Protein AF-A0AAF0EYI7-F1 (afdb_monomer)

Solvent-accessible surface area (backbone atoms only — not comparable to full-atom values): 10913 Å² total; per-residue (Å²): 134,81,64,75,82,52,53,62,57,48,51,51,53,52,51,53,57,63,72,66,67,51,92,86,59,56,70,67,61,57,47,67,61,46,51,58,50,54,50,50,52,52,49,52,52,52,51,50,53,51,52,52,51,52,50,52,51,52,53,50,52,54,51,48,55,52,50,53,53,51,53,52,49,52,53,52,51,51,52,49,51,53,49,50,54,52,50,51,56,59,73,69,53,82,54,77,71,80,73,55,89,71,81,55,71,69,60,47,43,71,75,48,68,87,61,81,52,96,46,68,68,58,35,51,50,53,53,52,50,51,52,50,52,52,50,52,53,50,50,54,49,51,52,49,52,52,50,52,52,50,53,51,49,52,50,53,49,53,51,50,57,49,48,57,52,49,52,54,51,50,53,51,50,52,56,51,49,53,48,52,52,54,51,47,46,74,70,69,74,65,135

Mean predicted aligned error: 13.68 Å

Structure (mmCIF, N/CA/C/O backbone):
data_AF-A0AAF0EYI7-F1
#
_entry.id   AF-A0AAF0EYI7-F1
#
loop_
_atom_site.group_PDB
_atom_site.id
_atom_site.type_symbol
_atom_site.label_atom_id
_atom_site.label_alt_id
_atom_site.label_comp_id
_atom_site.label_asym_id
_atom_site.label_entity_id
_atom_site.label_seq_id
_atom_site.pdbx_PDB_ins_code
_atom_site.Cartn_x
_atom_site.Cartn_y
_atom_site.Cartn_z
_atom_site.occupancy
_atom_site.B_iso_o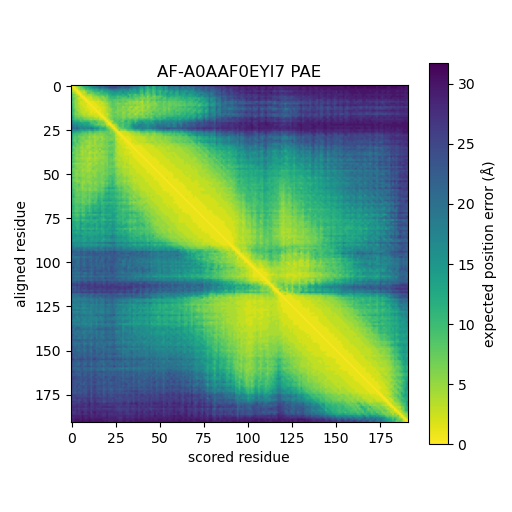r_equiv
_atom_site.auth_seq_id
_atom_site.auth_comp_id
_atom_site.auth_asym_id
_atom_site.auth_atom_id
_atom_site.pdbx_PDB_model_num
ATOM 1 N N . MET A 1 1 ? -26.937 -11.401 54.844 1.00 47.09 1 MET A N 1
ATOM 2 C CA . MET A 1 1 ? -27.890 -10.735 53.940 1.00 47.09 1 MET A CA 1
ATOM 3 C C . MET A 1 1 ? -29.202 -10.606 54.676 1.00 47.09 1 MET A C 1
ATOM 5 O O . MET A 1 1 ? -29.897 -11.591 54.867 1.00 47.09 1 MET A O 1
ATOM 9 N N . THR A 1 2 ? -29.456 -9.423 55.207 1.00 52.66 2 THR A N 1
ATOM 10 C CA . THR A 1 2 ? -30.765 -8.991 55.693 1.00 52.66 2 THR A CA 1
ATOM 11 C C . THR A 1 2 ? -31.659 -8.835 54.480 1.00 52.66 2 THR A C 1
ATOM 13 O O . THR A 1 2 ? -31.315 -8.102 53.556 1.00 52.66 2 THR A O 1
ATOM 16 N N . ASP A 1 3 ? -32.753 -9.582 54.450 1.00 59.66 3 ASP A N 1
ATOM 17 C CA . ASP A 1 3 ? -33.706 -9.507 53.357 1.00 59.66 3 ASP A CA 1
ATOM 18 C C . ASP A 1 3 ? -34.381 -8.127 53.412 1.00 59.66 3 ASP A C 1
ATOM 20 O O . ASP A 1 3 ? -35.003 -7.760 54.411 1.00 59.66 3 ASP A O 1
ATOM 24 N N . VAL A 1 4 ? -34.189 -7.312 52.371 1.00 61.41 4 VAL A N 1
ATOM 25 C CA . VAL A 1 4 ? -34.740 -5.942 52.280 1.00 61.41 4 VAL A CA 1
ATOM 26 C C . VAL A 1 4 ? -36.279 -5.971 52.318 1.00 61.41 4 VAL A C 1
ATOM 28 O O . VAL A 1 4 ? -36.916 -4.959 52.600 1.00 61.41 4 VAL A O 1
ATOM 31 N N . SER A 1 5 ? -36.875 -7.150 52.120 1.00 65.25 5 SER A N 1
ATOM 32 C CA . SER A 1 5 ? -38.297 -7.453 52.298 1.00 65.25 5 SER A CA 1
ATOM 33 C C . SER A 1 5 ? -38.840 -7.189 53.708 1.00 65.25 5 SER A C 1
ATOM 35 O O . SER A 1 5 ? -40.039 -6.980 53.837 1.00 65.25 5 SER A O 1
ATOM 37 N N . VAL A 1 6 ? -37.987 -7.150 54.741 1.00 67.44 6 VAL A N 1
ATOM 38 C CA . VAL A 1 6 ? -38.383 -6.950 56.154 1.00 67.44 6 VAL A CA 1
ATOM 39 C C . VAL A 1 6 ? -38.434 -5.460 56.538 1.00 67.44 6 VAL A C 1
ATOM 41 O O . VAL A 1 6 ? -39.000 -5.075 57.557 1.00 67.44 6 VAL A O 1
ATOM 44 N N . LEU A 1 7 ? -37.863 -4.583 55.705 1.00 69.88 7 LEU A N 1
ATOM 45 C CA . LEU A 1 7 ? -37.831 -3.134 55.933 1.00 69.88 7 LEU A CA 1
ATOM 46 C C . LEU A 1 7 ? -39.223 -2.477 56.053 1.00 69.88 7 LEU A C 1
ATOM 48 O O . LEU A 1 7 ? -39.384 -1.630 56.934 1.00 69.88 7 LEU A O 1
ATOM 52 N N . PRO A 1 8 ? -40.217 -2.824 55.207 1.00 77.81 8 PRO A N 1
ATOM 53 C CA . PRO A 1 8 ? -41.576 -2.302 55.318 1.00 77.81 8 PRO A CA 1
ATOM 54 C C . PRO A 1 8 ? -42.191 -2.652 56.673 1.00 77.81 8 PRO A C 1
ATOM 56 O O . PRO A 1 8 ? -42.715 -1.760 57.332 1.00 77.81 8 PRO A O 1
ATOM 59 N N . ASP A 1 9 ? -42.017 -3.901 57.113 1.00 77.69 9 ASP A N 1
ATOM 60 C CA . ASP A 1 9 ? -42.589 -4.435 58.351 1.00 77.69 9 ASP A CA 1
ATOM 61 C C . ASP A 1 9 ? -42.006 -3.750 59.600 1.00 77.69 9 ASP A C 1
ATOM 63 O O . ASP A 1 9 ? -42.739 -3.392 60.525 1.00 77.69 9 ASP A O 1
ATOM 67 N N . VAL A 1 10 ? -40.692 -3.488 59.607 1.00 79.50 10 VAL A N 1
ATOM 68 C CA . VAL A 1 10 ? -40.000 -2.755 60.688 1.00 79.50 10 VAL A CA 1
ATOM 69 C C . VAL A 1 10 ? -40.447 -1.291 60.749 1.00 79.50 10 VAL A C 1
ATOM 71 O O . VAL A 1 10 ? -40.586 -0.730 61.837 1.00 79.50 10 VAL A O 1
ATOM 74 N N . ILE A 1 11 ? -40.690 -0.663 59.594 1.00 81.31 11 ILE A N 1
ATOM 75 C CA . ILE A 1 11 ? -41.168 0.723 59.509 1.00 81.31 11 ILE A CA 1
ATOM 76 C C . ILE A 1 11 ? -42.618 0.826 60.002 1.00 81.31 11 ILE A C 1
ATOM 78 O O . ILE A 1 11 ? -42.919 1.736 60.776 1.00 81.31 11 ILE A O 1
ATOM 82 N N . THR A 1 12 ? -43.497 -0.107 59.622 1.00 82.00 12 THR A N 1
ATOM 83 C CA . THR A 1 12 ? -44.877 -0.162 60.134 1.00 82.00 12 THR A CA 1
ATOM 84 C C . THR A 1 12 ? -44.922 -0.435 61.635 1.00 82.00 12 THR A C 1
ATOM 86 O O . THR A 1 12 ? -45.627 0.273 62.346 1.00 82.00 12 THR A O 1
ATOM 89 N N . ALA A 1 13 ? -44.098 -1.351 62.156 1.00 78.88 13 ALA A N 1
ATOM 90 C CA . ALA A 1 13 ? -44.038 -1.636 63.593 1.00 78.88 13 ALA A CA 1
ATOM 91 C C . ALA A 1 13 ? -43.536 -0.436 64.425 1.00 78.88 13 ALA A C 1
ATOM 93 O O . ALA A 1 13 ? -44.028 -0.185 65.528 1.00 78.88 13 ALA A O 1
ATOM 94 N N . LEU A 1 14 ? -42.578 0.339 63.895 1.00 80.12 14 LEU A N 1
ATOM 95 C CA . LEU A 1 14 ? -42.122 1.598 64.501 1.00 80.12 14 LEU A CA 1
ATOM 96 C C . LEU A 1 14 ? -43.215 2.673 64.500 1.00 80.12 14 LEU A C 1
ATOM 98 O O . LEU A 1 14 ? -43.343 3.397 65.488 1.00 80.12 14 LEU A O 1
ATOM 102 N N . ALA A 1 15 ? -43.982 2.782 63.412 1.00 80.94 15 ALA A N 1
ATOM 103 C CA . ALA A 1 15 ? -45.085 3.732 63.298 1.00 80.94 15 ALA A CA 1
ATOM 104 C C . ALA A 1 15 ? -46.220 3.400 64.282 1.00 80.94 15 ALA A C 1
ATOM 106 O O . ALA A 1 15 ? -46.651 4.271 65.032 1.00 80.94 15 ALA A O 1
ATOM 107 N N . GLU A 1 16 ? -46.617 2.128 64.372 1.00 80.31 16 GLU A N 1
ATOM 108 C CA . GLU A 1 16 ? -47.650 1.655 65.303 1.00 80.31 16 GLU A CA 1
ATOM 109 C C . GLU A 1 16 ? -47.266 1.885 66.773 1.00 80.31 16 GLU A C 1
ATOM 111 O O . GLU A 1 16 ? -48.083 2.341 67.573 1.00 80.31 16 GLU A O 1
ATOM 116 N N . HIS A 1 17 ? -46.005 1.629 67.144 1.00 73.56 17 HIS A N 1
ATOM 117 C CA . HIS A 1 17 ? -45.522 1.887 68.506 1.00 73.56 17 HIS A CA 1
ATOM 118 C C . HIS A 1 17 ? -45.417 3.381 68.834 1.00 73.56 17 HIS A C 1
ATOM 120 O O . HIS A 1 17 ? -45.599 3.766 69.991 1.00 73.56 17 HIS A O 1
ATOM 126 N N . ALA A 1 18 ? -45.126 4.227 67.842 1.00 74.62 18 ALA A N 1
ATOM 127 C CA . ALA A 1 18 ? -45.125 5.677 68.012 1.00 74.62 18 ALA A CA 1
ATOM 128 C C . ALA A 1 18 ? -46.547 6.234 68.212 1.00 74.62 18 ALA A C 1
ATOM 130 O O . ALA A 1 18 ? -46.730 7.158 69.003 1.00 74.62 18 ALA A O 1
ATOM 131 N N . GLU A 1 19 ? -47.549 5.648 67.552 1.00 76.50 19 GLU A N 1
ATOM 132 C CA . GLU A 1 19 ? -48.966 6.008 67.701 1.00 76.50 19 GLU A CA 1
ATOM 133 C C . GLU A 1 19 ? -49.577 5.509 69.023 1.00 76.50 19 GLU A C 1
ATOM 135 O O . GLU A 1 19 ? -50.449 6.170 69.586 1.00 76.50 19 GLU A O 1
ATOM 140 N N . SER A 1 20 ? -49.091 4.389 69.576 1.00 69.25 20 SER A N 1
ATOM 141 C CA . SER A 1 20 ? -49.570 3.822 70.849 1.00 69.25 20 SER A CA 1
ATOM 142 C C . SER A 1 20 ? -48.929 4.432 72.106 1.00 69.25 20 SER A C 1
ATOM 144 O O . SER A 1 20 ? -49.112 3.909 73.211 1.00 69.25 20 SER A O 1
ATOM 146 N N . PHE A 1 21 ? -48.127 5.492 71.972 1.00 65.06 21 PHE A N 1
ATOM 147 C CA . PHE A 1 21 ? -47.423 6.110 73.095 1.00 65.06 21 PHE A CA 1
ATOM 148 C C . PHE A 1 21 ? -48.395 6.865 74.019 1.00 65.06 21 PHE A C 1
ATOM 150 O O . PHE A 1 21 ? -48.784 8.002 73.756 1.00 65.06 21 PHE A O 1
ATOM 157 N N . ALA A 1 22 ? -48.775 6.234 75.132 1.00 62.31 22 ALA A N 1
ATOM 158 C CA . ALA A 1 22 ? -49.509 6.866 76.226 1.00 62.31 22 ALA A CA 1
ATOM 159 C C . ALA A 1 22 ? -48.532 7.295 77.342 1.00 62.31 22 ALA A C 1
ATOM 161 O O . ALA A 1 22 ? -47.713 6.474 77.761 1.00 62.31 22 ALA A O 1
ATOM 162 N N . PRO A 1 23 ? -48.621 8.531 77.874 1.00 61.62 23 PRO A N 1
ATOM 163 C CA . PRO A 1 23 ? -47.672 9.058 78.864 1.00 61.62 23 PRO A CA 1
ATOM 164 C C . PRO A 1 23 ? -47.668 8.309 80.212 1.00 61.62 23 PRO A C 1
ATOM 166 O O . PRO A 1 23 ? -46.706 8.443 80.968 1.00 61.62 23 PRO A O 1
ATOM 169 N N . ASP A 1 24 ? -48.695 7.501 80.497 1.00 57.34 24 ASP A N 1
ATOM 170 C CA . ASP A 1 24 ? -48.831 6.733 81.745 1.00 57.34 24 ASP A CA 1
ATOM 171 C C . ASP A 1 24 ? -48.087 5.383 81.727 1.00 57.34 24 ASP A C 1
ATOM 173 O O . ASP A 1 24 ? -47.793 4.816 82.782 1.00 57.34 24 ASP A O 1
ATOM 177 N N . ASN A 1 25 ? -47.728 4.873 80.543 1.00 58.69 25 ASN A N 1
ATOM 178 C CA . ASN A 1 25 ? -46.921 3.663 80.404 1.00 58.69 25 ASN A CA 1
ATOM 179 C C . ASN A 1 25 ? -45.438 4.053 80.409 1.00 58.69 25 ASN A C 1
ATOM 181 O O . ASN A 1 25 ? -44.944 4.699 79.488 1.00 58.69 25 ASN A O 1
ATOM 185 N N . GLY A 1 26 ? -44.729 3.683 81.478 1.00 63.72 26 GLY A N 1
ATOM 186 C CA . GLY A 1 26 ? -43.375 4.154 81.772 1.00 63.72 26 GLY A CA 1
ATOM 187 C C . GLY A 1 26 ? -42.417 4.132 80.574 1.00 63.72 26 GLY A C 1
ATOM 188 O O . GLY A 1 26 ? -42.313 3.129 79.864 1.00 63.72 26 GLY A O 1
ATOM 189 N N . ALA A 1 27 ? -41.673 5.231 80.402 1.00 69.62 27 ALA A N 1
ATOM 190 C CA . ALA A 1 27 ? -40.721 5.484 79.312 1.00 69.62 27 ALA A CA 1
ATOM 191 C C . ALA A 1 27 ? -39.726 4.336 79.038 1.00 69.62 27 ALA A C 1
ATOM 193 O O . ALA A 1 27 ? -39.217 4.195 77.928 1.00 69.62 27 ALA A O 1
ATOM 194 N N . THR A 1 28 ? -39.463 3.487 80.030 1.00 75.94 28 THR A N 1
ATOM 195 C CA . THR A 1 28 ? -38.622 2.291 79.910 1.00 75.94 28 THR A CA 1
ATOM 196 C C . THR A 1 28 ? -39.213 1.228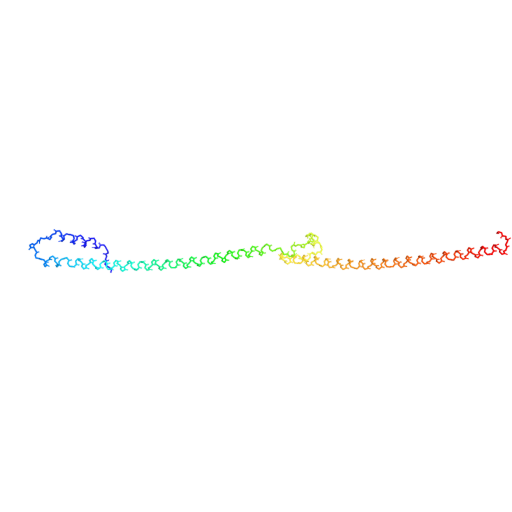 78.978 1.00 75.94 28 THR A C 1
ATOM 198 O O . THR A 1 28 ? -38.465 0.651 78.196 1.00 75.94 28 THR A O 1
ATOM 201 N N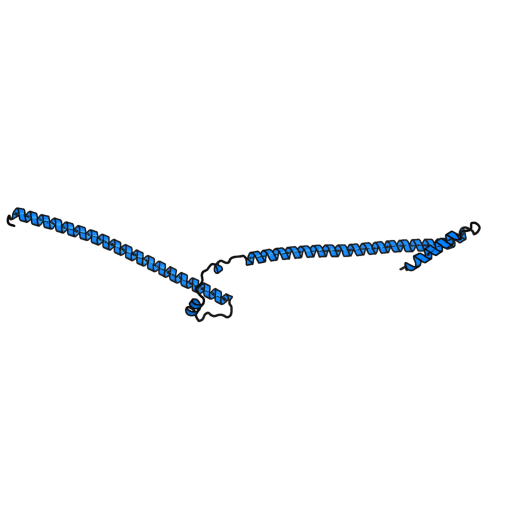 . SER A 1 29 ? -40.531 1.005 79.002 1.00 75.81 29 SER A N 1
ATOM 202 C CA . SER A 1 29 ? -41.221 0.005 78.165 1.00 75.81 29 SER A CA 1
ATOM 203 C C . SER A 1 29 ? -41.210 0.375 76.674 1.00 75.81 29 SER A C 1
ATOM 205 O O . SER A 1 29 ? -40.898 -0.446 75.808 1.00 75.81 29 SER A O 1
ATOM 207 N N . PHE A 1 30 ? -41.436 1.655 76.378 1.00 78.75 30 PHE A N 1
ATOM 208 C CA . PHE A 1 30 ? -41.350 2.203 75.029 1.00 78.75 30 PHE A CA 1
ATOM 209 C C . PHE A 1 30 ? -39.931 2.083 74.461 1.00 78.75 30 PHE A C 1
ATOM 211 O O . PHE A 1 30 ? -39.743 1.623 73.334 1.00 78.75 30 PHE A O 1
ATOM 218 N N . LEU A 1 31 ? -38.911 2.424 75.257 1.00 81.12 31 LEU A N 1
ATOM 219 C CA . LEU A 1 31 ? -37.512 2.279 74.850 1.00 81.12 31 LEU A CA 1
ATOM 220 C C . LEU A 1 31 ? -37.128 0.813 74.614 1.00 81.12 31 LEU A C 1
ATOM 222 O O . LEU A 1 31 ? -36.405 0.533 73.662 1.00 81.12 31 LEU A O 1
ATOM 226 N N . THR A 1 32 ? -37.633 -0.134 75.413 1.00 84.19 32 THR A N 1
ATOM 227 C CA . THR A 1 32 ? -37.334 -1.563 75.212 1.00 84.19 32 THR A CA 1
ATOM 228 C C . THR A 1 32 ? -37.881 -2.135 73.905 1.00 84.19 32 THR A C 1
ATOM 230 O O . THR A 1 32 ? -37.273 -3.055 73.366 1.00 84.19 32 THR A O 1
ATOM 233 N N . HIS A 1 33 ? -38.990 -1.610 73.375 1.00 81.00 33 HIS A N 1
ATOM 234 C CA . HIS A 1 33 ? -39.570 -2.086 72.111 1.00 81.00 33 HIS A CA 1
ATOM 235 C C . HIS A 1 33 ? -39.090 -1.298 70.886 1.00 81.00 33 HIS A C 1
ATOM 237 O O . HIS A 1 33 ? -38.892 -1.873 69.821 1.00 81.00 33 HIS A O 1
ATOM 243 N N . THR A 1 34 ? -38.812 -0.001 71.029 1.00 83.12 34 THR A N 1
ATOM 244 C CA . THR A 1 34 ? -38.350 0.844 69.911 1.00 83.12 34 THR A CA 1
ATOM 245 C C . THR A 1 34 ? -36.846 0.748 69.647 1.00 83.12 34 THR A C 1
ATOM 247 O O . THR A 1 34 ? -36.419 0.828 68.494 1.00 83.12 34 THR A O 1
ATOM 250 N N . ALA A 1 35 ? -36.022 0.536 70.680 1.00 86.69 35 ALA A N 1
ATOM 251 C CA . ALA A 1 35 ? -34.575 0.380 70.530 1.00 86.69 35 ALA A CA 1
ATOM 252 C C . ALA A 1 35 ? -34.146 -0.758 69.576 1.00 86.69 35 ALA A C 1
ATOM 254 O O . ALA A 1 35 ? -33.271 -0.497 68.744 1.00 86.69 35 ALA A O 1
ATOM 255 N N . PRO A 1 36 ? -34.714 -1.985 69.631 1.00 88.19 36 PRO A N 1
ATOM 256 C CA . PRO A 1 36 ? -34.353 -3.042 68.686 1.00 88.19 36 PRO A CA 1
ATOM 257 C C . PRO A 1 36 ? -34.760 -2.703 67.245 1.00 88.19 36 PRO A C 1
ATOM 259 O O . PRO A 1 36 ? -33.946 -2.874 66.342 1.00 88.19 36 PRO A O 1
ATOM 262 N N . LEU A 1 37 ? -35.946 -2.120 67.030 1.00 86.50 37 LEU A N 1
ATOM 263 C CA . LEU A 1 37 ? -36.408 -1.716 65.695 1.00 86.50 37 LEU A CA 1
ATOM 264 C C . LEU A 1 37 ? -35.521 -0.612 65.087 1.00 86.50 37 LEU A C 1
ATOM 266 O O . LEU A 1 37 ? -35.144 -0.668 63.916 1.00 86.50 37 LEU A O 1
ATOM 270 N N . LEU A 1 38 ? -35.100 0.372 65.892 1.00 86.56 38 LEU A N 1
ATOM 271 C CA . LEU A 1 38 ? -34.137 1.397 65.466 1.00 86.56 38 LEU A CA 1
ATOM 272 C C . LEU A 1 38 ? -32.752 0.811 65.159 1.00 86.56 38 LEU A C 1
ATOM 274 O O . LEU A 1 38 ? -32.060 1.300 64.260 1.00 86.56 38 LEU A O 1
ATOM 278 N N . ALA A 1 39 ? -32.323 -0.215 65.898 1.00 89.31 39 ALA A N 1
ATOM 279 C CA . ALA A 1 39 ? -31.073 -0.916 65.626 1.00 89.31 39 ALA A CA 1
ATOM 280 C C . ALA A 1 39 ? -31.141 -1.696 64.301 1.00 89.31 39 ALA A C 1
ATOM 282 O O . ALA A 1 39 ? -30.183 -1.654 63.525 1.00 89.31 39 ALA A O 1
ATOM 283 N N . GLU A 1 40 ? -32.274 -2.334 64.000 1.00 87.81 40 GLU A N 1
ATOM 284 C CA . GLU A 1 40 ? -32.515 -3.015 62.722 1.00 87.81 40 GLU A CA 1
ATOM 285 C C . GLU A 1 40 ? -32.551 -2.043 61.542 1.00 87.81 40 GLU A C 1
ATOM 287 O O . GLU A 1 40 ? -31.897 -2.294 60.527 1.00 87.81 40 GLU A O 1
ATOM 292 N N . LEU A 1 41 ? -33.214 -0.894 61.691 1.00 86.75 41 LEU A N 1
ATOM 293 C CA . LEU A 1 41 ? -33.249 0.141 60.657 1.00 86.75 41 LEU A CA 1
ATOM 294 C C . LEU A 1 41 ? -31.844 0.694 60.376 1.00 86.75 41 LEU A C 1
ATOM 296 O O . LEU A 1 41 ? -31.445 0.819 59.217 1.00 86.75 41 LEU A O 1
ATOM 300 N N . LYS A 1 42 ? -31.048 0.957 61.422 1.00 90.75 42 LYS A N 1
ATOM 301 C CA . LYS A 1 42 ? -29.638 1.362 61.273 1.00 90.75 42 LYS A CA 1
ATOM 302 C C . LYS A 1 42 ? -28.794 0.286 60.590 1.00 90.75 42 LYS A C 1
ATOM 304 O O . LYS A 1 42 ? -27.938 0.631 59.775 1.00 90.75 42 LYS A O 1
ATOM 309 N N . ARG A 1 43 ? -29.024 -0.996 60.900 1.00 88.94 43 ARG A N 1
ATOM 310 C CA . ARG A 1 43 ? -28.334 -2.117 60.247 1.00 88.94 43 ARG A CA 1
ATOM 311 C C . ARG A 1 43 ? -28.660 -2.159 58.757 1.00 88.94 43 ARG A C 1
ATOM 313 O O . ARG A 1 43 ? -27.745 -2.088 57.948 1.00 88.94 43 ARG A O 1
ATOM 320 N N . CYS A 1 44 ? -29.942 -2.155 58.401 1.00 88.69 44 CYS A N 1
ATOM 321 C CA . CYS A 1 44 ? -30.370 -2.206 57.004 1.00 88.69 44 CYS A CA 1
ATOM 322 C C . CYS A 1 44 ? -29.911 -0.980 56.205 1.00 88.69 44 CYS A C 1
ATOM 324 O O . CYS A 1 44 ? -29.521 -1.104 55.050 1.00 88.69 44 CYS A O 1
ATOM 326 N N . ASN A 1 45 ? -29.901 0.204 56.823 1.00 89.75 45 ASN A N 1
ATOM 327 C CA . ASN A 1 45 ? -29.372 1.418 56.208 1.00 89.75 45 ASN A CA 1
ATOM 328 C C . ASN A 1 45 ? -27.867 1.285 55.895 1.00 89.75 45 ASN A C 1
ATOM 330 O O . ASN A 1 45 ? -27.433 1.599 54.786 1.00 89.75 45 ASN A O 1
ATOM 334 N N . ARG A 1 46 ? -27.078 0.747 56.834 1.00 92.19 46 ARG A N 1
ATOM 335 C CA . ARG A 1 46 ? -25.653 0.466 56.612 1.00 92.19 46 ARG A CA 1
ATOM 336 C C . ARG A 1 46 ? -25.444 -0.556 55.494 1.00 92.19 46 ARG A C 1
ATOM 338 O O . ARG A 1 46 ? -24.592 -0.330 54.639 1.00 92.19 46 ARG A O 1
ATOM 345 N N . ASP A 1 47 ? -26.225 -1.632 55.484 1.00 90.56 47 ASP A N 1
ATOM 346 C CA . ASP A 1 47 ? -26.153 -2.669 54.450 1.00 90.56 47 ASP A CA 1
ATOM 347 C C . ASP A 1 47 ? -26.506 -2.099 53.066 1.00 90.56 47 ASP A C 1
ATOM 349 O O . ASP A 1 47 ? -25.805 -2.359 52.090 1.00 90.56 47 ASP A O 1
ATOM 353 N N . ALA A 1 48 ? -27.524 -1.236 52.980 1.00 90.12 48 ALA A N 1
ATOM 354 C CA . ALA A 1 48 ? -27.895 -0.550 51.744 1.00 90.12 48 ALA A CA 1
ATOM 355 C C . ALA A 1 48 ? -26.773 0.361 51.218 1.00 90.12 48 ALA A C 1
ATOM 357 O O . ALA A 1 48 ? -26.502 0.369 50.018 1.00 90.12 48 ALA A O 1
ATOM 358 N N . TYR A 1 49 ? -26.081 1.099 52.094 1.00 93.88 49 TYR A N 1
ATOM 359 C CA . TYR A 1 49 ? -24.928 1.910 51.688 1.00 93.88 49 TYR A CA 1
ATOM 360 C C . TYR A 1 49 ? -23.742 1.064 51.217 1.00 93.88 49 TYR A C 1
ATOM 362 O O . TYR A 1 49 ? -23.067 1.459 50.265 1.00 93.88 49 TYR A O 1
ATOM 370 N N . ILE A 1 50 ? -23.499 -0.089 51.849 1.00 94.06 50 ILE A N 1
ATOM 371 C CA . ILE A 1 50 ? -22.460 -1.034 51.419 1.00 94.06 50 ILE A CA 1
ATOM 372 C C . ILE A 1 50 ? -22.798 -1.567 50.024 1.00 94.06 50 ILE A C 1
ATOM 374 O O . ILE A 1 50 ? -21.985 -1.420 49.114 1.00 94.06 50 ILE A O 1
ATOM 378 N N . HIS A 1 51 ? -24.019 -2.065 49.818 1.00 92.88 51 HIS A N 1
ATOM 379 C CA . HIS A 1 51 ? -24.463 -2.567 48.517 1.00 92.88 51 HIS A CA 1
ATOM 380 C C . HIS A 1 51 ? -24.460 -1.493 47.428 1.00 92.88 51 HIS A C 1
ATOM 382 O O . HIS A 1 51 ? -24.053 -1.756 46.299 1.00 92.88 51 HIS A O 1
ATOM 388 N N . LEU A 1 52 ? -24.851 -0.259 47.751 1.00 95.44 52 LEU A N 1
ATOM 389 C CA . LEU A 1 52 ? -24.754 0.859 46.815 1.00 95.44 52 LEU A CA 1
ATOM 390 C C . LEU A 1 52 ? -23.294 1.151 46.437 1.00 95.44 52 LEU A C 1
ATOM 392 O O . LEU A 1 52 ? -23.007 1.461 45.281 1.00 95.44 52 LEU A O 1
ATOM 396 N N . GLY A 1 53 ? -22.371 1.062 47.397 1.00 96.88 53 GLY A N 1
ATOM 397 C CA . GLY A 1 53 ? -20.935 1.189 47.154 1.00 96.88 53 GLY A CA 1
ATOM 398 C C . GLY A 1 53 ? -20.406 0.092 46.231 1.00 96.88 53 GLY A C 1
ATOM 399 O O . GLY A 1 53 ? -19.733 0.399 45.248 1.00 96.88 53 GLY A O 1
ATOM 400 N N . GLU A 1 54 ? -20.772 -1.162 46.498 1.00 96.38 54 GLU A N 1
ATOM 401 C CA . GLU A 1 54 ? -20.419 -2.328 45.677 1.00 96.38 54 GLU A CA 1
ATOM 402 C C . GLU A 1 54 ? -20.950 -2.192 44.245 1.00 96.38 54 GLU A C 1
ATOM 404 O O . GLU A 1 54 ? -20.196 -2.348 43.286 1.00 96.38 54 GLU A O 1
ATOM 409 N N . GLN A 1 55 ? -22.221 -1.817 44.081 1.00 96.44 55 GLN A N 1
ATOM 410 C CA . GLN A 1 55 ? -22.826 -1.610 42.764 1.00 96.44 55 GLN A CA 1
ATOM 411 C C . GLN A 1 55 ? -22.164 -0.463 42.000 1.00 96.44 55 GLN A C 1
ATOM 413 O O . GLN A 1 55 ? -21.913 -0.583 40.803 1.00 96.44 55 GLN A O 1
ATOM 418 N N . ARG A 1 56 ? -21.843 0.647 42.673 1.00 97.62 56 ARG A N 1
ATOM 419 C CA . ARG A 1 56 ? -21.119 1.763 42.047 1.00 97.62 56 ARG A CA 1
ATOM 420 C C . ARG A 1 56 ? -19.729 1.340 41.585 1.00 97.62 56 ARG A C 1
ATOM 422 O O . ARG A 1 56 ? -19.335 1.717 40.485 1.00 97.62 56 ARG A O 1
ATOM 429 N N . ALA A 1 57 ? -19.013 0.563 42.395 1.00 97.19 57 ALA A N 1
ATOM 430 C CA . ALA A 1 57 ? -17.705 0.033 42.031 1.00 97.19 57 ALA A CA 1
ATOM 431 C C . ALA A 1 57 ? -17.799 -0.930 40.836 1.00 97.19 57 ALA A C 1
ATOM 433 O O . ALA A 1 57 ? -17.023 -0.795 39.894 1.00 97.19 57 ALA A O 1
ATOM 434 N N . ALA A 1 58 ? -18.788 -1.829 40.828 1.00 97.31 58 ALA A N 1
ATOM 435 C CA . ALA A 1 58 ? -19.030 -2.746 39.715 1.00 97.31 58 ALA A CA 1
ATOM 436 C C . ALA A 1 58 ? -19.345 -1.992 38.412 1.00 97.31 58 ALA A C 1
ATOM 438 O O . ALA A 1 58 ? -18.714 -2.227 37.388 1.00 97.31 58 ALA A O 1
ATOM 439 N N . VAL A 1 59 ? -20.251 -1.009 38.458 1.00 97.62 59 VAL A N 1
ATOM 440 C CA . VAL A 1 59 ? -20.580 -0.178 37.287 1.00 97.62 59 VAL A CA 1
ATOM 441 C C . VAL A 1 59 ? -19.370 0.629 36.810 1.00 97.62 59 VAL A C 1
ATOM 443 O O . VAL A 1 59 ? -19.189 0.804 35.607 1.00 97.62 59 VAL A O 1
ATOM 446 N N . ALA A 1 60 ? -18.538 1.134 37.723 1.00 97.94 60 ALA A N 1
ATOM 447 C CA . ALA A 1 60 ? -17.318 1.847 37.356 1.00 97.94 60 ALA A CA 1
ATOM 448 C C . ALA A 1 60 ? -16.298 0.929 36.662 1.00 97.94 60 ALA A C 1
ATOM 450 O O . ALA A 1 60 ? -15.693 1.352 35.679 1.00 97.94 60 ALA A O 1
ATOM 451 N N . ALA A 1 61 ? -16.148 -0.315 37.127 1.00 97.56 61 ALA A N 1
ATOM 452 C CA . ALA A 1 61 ? -15.272 -1.306 36.506 1.00 97.56 61 ALA A CA 1
ATOM 453 C C . ALA A 1 61 ? -15.730 -1.659 35.081 1.00 97.56 61 ALA A C 1
ATOM 455 O O . ALA A 1 61 ? -14.932 -1.582 34.151 1.00 97.56 61 ALA A O 1
ATOM 456 N N . GLU A 1 62 ? -17.023 -1.937 34.892 1.00 97.94 62 GLU A N 1
ATOM 457 C CA . GLU A 1 62 ? -17.596 -2.225 33.567 1.00 97.94 62 GLU A CA 1
ATOM 458 C C . GLU A 1 62 ? -17.471 -1.032 32.608 1.00 97.94 62 GLU A C 1
ATOM 460 O O . GLU A 1 62 ? -17.158 -1.191 31.430 1.00 97.94 62 GLU A O 1
ATOM 465 N N . ARG A 1 63 ? -17.655 0.197 33.109 1.00 97.81 63 ARG A N 1
ATOM 466 C CA . ARG A 1 63 ? -17.425 1.414 32.313 1.00 97.81 63 ARG A CA 1
ATOM 467 C C . ARG A 1 63 ? -15.965 1.579 31.903 1.00 97.81 63 ARG A C 1
ATOM 469 O O . ARG A 1 63 ? -15.721 2.055 30.799 1.00 97.81 63 ARG A O 1
ATOM 476 N N . GLY A 1 64 ? -15.026 1.211 32.774 1.00 98.06 64 GLY A N 1
ATOM 477 C CA . GLY A 1 64 ? -13.598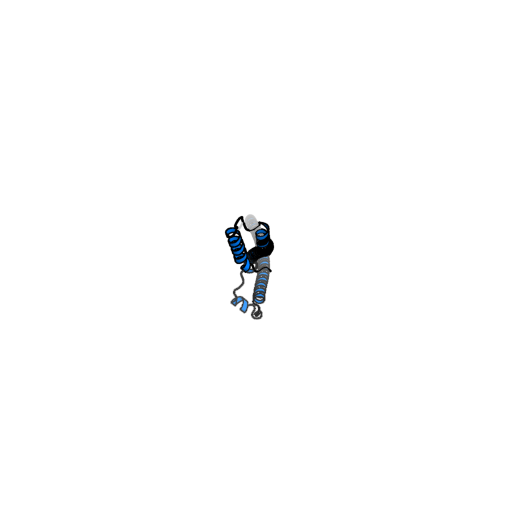 1.196 32.457 1.00 98.06 64 GLY A CA 1
ATOM 478 C C . GLY A 1 64 ? -13.294 0.212 31.331 1.00 98.06 64 GLY A C 1
ATOM 479 O O . GLY A 1 64 ? -12.768 0.616 30.301 1.00 98.06 64 GLY A O 1
ATOM 480 N N . ALA A 1 65 ? -13.749 -1.036 31.472 1.00 97.75 65 ALA A N 1
ATOM 481 C CA . ALA A 1 65 ? -13.569 -2.065 30.449 1.00 97.75 65 ALA A CA 1
ATOM 482 C C . ALA A 1 65 ? -14.184 -1.667 29.094 1.00 97.75 65 ALA A C 1
ATOM 484 O O . ALA A 1 65 ? -13.574 -1.878 28.047 1.00 97.75 65 ALA A O 1
ATOM 485 N N . LEU A 1 66 ? -15.367 -1.041 29.101 1.00 98.31 66 LEU A N 1
ATOM 486 C CA . LEU A 1 66 ? -15.997 -0.526 27.884 1.00 98.31 66 LEU A CA 1
ATOM 487 C C . LEU A 1 66 ? -15.178 0.599 27.236 1.00 98.31 66 LEU A C 1
ATOM 489 O O . LEU A 1 66 ? -15.075 0.650 26.012 1.00 98.31 66 LEU A O 1
ATOM 493 N N . ALA A 1 67 ? -14.621 1.510 28.036 1.00 98.19 67 ALA A N 1
ATOM 494 C CA . ALA A 1 67 ? -13.793 2.600 27.531 1.00 98.19 67 ALA A CA 1
ATOM 495 C C . ALA A 1 67 ? -12.491 2.076 26.908 1.00 98.19 67 ALA A C 1
ATOM 497 O O . ALA A 1 67 ? -12.114 2.532 25.828 1.00 98.19 67 ALA A O 1
ATOM 498 N N . ASP A 1 68 ? -11.859 1.089 27.542 1.00 98.00 68 ASP A N 1
ATOM 499 C CA . ASP A 1 68 ? -10.654 0.437 27.025 1.00 98.00 68 ASP A CA 1
ATOM 500 C C . ASP A 1 68 ? -10.946 -0.283 25.698 1.00 98.00 68 ASP A C 1
ATOM 502 O O . ASP A 1 68 ? -10.241 -0.076 24.710 1.00 98.00 68 ASP A O 1
ATOM 506 N N . ALA A 1 69 ? -12.047 -1.040 25.628 1.00 98.06 69 ALA A N 1
ATOM 507 C CA . ALA A 1 69 ? -12.484 -1.701 24.398 1.00 98.06 69 ALA A CA 1
ATOM 508 C C . ALA A 1 69 ? -12.827 -0.700 23.278 1.00 98.06 69 ALA A C 1
ATOM 510 O O . ALA A 1 69 ? -12.522 -0.937 22.110 1.00 98.06 69 ALA A O 1
ATOM 511 N N . ALA A 1 70 ? -13.436 0.441 23.613 1.00 98.12 70 ALA A N 1
ATOM 512 C CA . ALA A 1 70 ? -13.714 1.500 22.645 1.00 98.12 70 ALA A CA 1
ATOM 513 C C . ALA A 1 70 ? -12.424 2.152 22.121 1.00 98.12 70 ALA A C 1
ATOM 515 O O . ALA A 1 70 ? -12.332 2.470 20.936 1.00 98.12 70 ALA A O 1
ATOM 516 N N . ALA A 1 71 ? -11.415 2.336 22.977 1.00 98.38 71 ALA A N 1
ATOM 517 C CA . ALA A 1 71 ? -10.108 2.832 22.558 1.00 98.38 71 ALA A CA 1
ATOM 518 C C . ALA A 1 71 ? -9.400 1.843 21.617 1.00 98.38 71 ALA A C 1
ATOM 520 O O . ALA A 1 71 ? -8.843 2.259 20.602 1.00 98.38 71 ALA A O 1
ATOM 521 N N . GLU A 1 72 ? -9.468 0.543 21.911 1.00 98.38 72 GLU A N 1
ATOM 522 C CA . GLU A 1 72 ? -8.934 -0.506 21.036 1.00 98.38 72 GLU A CA 1
ATOM 523 C C . GLU A 1 72 ? -9.640 -0.532 19.674 1.00 98.38 72 GLU A C 1
ATOM 525 O O . GLU A 1 72 ? -8.974 -0.570 18.639 1.00 98.38 72 GLU A O 1
ATOM 530 N N . LEU A 1 73 ? -10.973 -0.420 19.658 1.00 98.38 73 LEU A N 1
ATOM 531 C CA . LEU A 1 73 ? -11.746 -0.344 18.418 1.00 98.38 73 LEU A CA 1
ATOM 532 C C . LEU A 1 73 ? -11.305 0.838 17.545 1.00 98.38 73 LEU A C 1
ATOM 534 O O . LEU A 1 73 ? -11.043 0.648 16.361 1.00 98.38 73 LEU A O 1
ATOM 538 N N . ASN A 1 74 ? -11.157 2.031 18.130 1.00 98.31 74 ASN A N 1
ATOM 539 C CA . ASN A 1 74 ? -10.704 3.216 17.394 1.00 98.31 74 ASN A CA 1
ATOM 540 C C . ASN A 1 74 ? -9.303 3.019 16.786 1.00 98.31 74 ASN A C 1
ATOM 542 O O . ASN A 1 74 ? -9.052 3.446 15.660 1.00 98.31 74 ASN A O 1
ATOM 546 N N . ASN A 1 75 ? -8.390 2.354 17.505 1.00 98.25 75 ASN A N 1
ATOM 547 C CA . ASN A 1 75 ? -7.054 2.048 16.985 1.00 98.25 75 ASN A CA 1
ATOM 548 C C . ASN A 1 75 ? -7.122 1.111 15.768 1.00 98.25 75 ASN A C 1
ATOM 550 O O . ASN A 1 75 ? -6.438 1.346 14.772 1.00 98.25 75 ASN A O 1
ATOM 554 N N . LEU A 1 76 ? -7.963 0.074 15.830 1.00 98.56 76 LEU A N 1
ATOM 555 C CA . LEU A 1 76 ? -8.155 -0.872 14.726 1.00 98.56 76 LEU A CA 1
ATOM 556 C C . LEU A 1 76 ? -8.833 -0.222 13.515 1.00 98.56 76 LEU A C 1
ATOM 558 O O . LEU A 1 76 ? -8.482 -0.523 12.375 1.00 98.56 76 LEU A O 1
ATOM 562 N N . GLU A 1 77 ? -9.797 0.672 13.740 1.00 98.56 77 GLU A N 1
ATOM 563 C CA . GLU A 1 77 ? -10.438 1.434 12.666 1.00 98.56 77 GLU A CA 1
ATOM 564 C C . GLU A 1 77 ? -9.437 2.339 11.947 1.00 98.56 77 GLU A C 1
ATOM 566 O O . GLU A 1 77 ? -9.402 2.344 10.714 1.00 98.56 77 GLU A O 1
ATOM 571 N N . TYR A 1 78 ? -8.568 3.015 12.701 1.00 98.56 78 TYR A N 1
ATOM 572 C CA . TYR A 1 78 ? -7.488 3.816 12.134 1.00 98.56 78 TYR A CA 1
ATOM 573 C C . TYR A 1 78 ? -6.515 2.969 11.303 1.00 98.56 78 TYR A C 1
ATOM 575 O O . TYR A 1 78 ? -6.192 3.319 10.167 1.00 98.56 78 TYR A O 1
ATOM 583 N N . GLU A 1 79 ? -6.070 1.825 11.832 1.00 98.38 79 GLU A N 1
ATOM 584 C CA . GLU A 1 79 ? -5.169 0.928 11.103 1.00 98.38 79 GLU A CA 1
ATOM 585 C C . GLU A 1 79 ? -5.819 0.410 9.813 1.00 98.38 79 GLU A C 1
ATOM 587 O O . GLU A 1 79 ? -5.189 0.390 8.753 1.00 98.38 79 GLU A O 1
ATOM 592 N N . LYS A 1 80 ? -7.103 0.042 9.872 1.00 98.31 80 LYS A N 1
ATOM 593 C CA . LYS A 1 80 ? -7.869 -0.386 8.701 1.00 98.31 80 LYS A CA 1
ATOM 594 C C . LYS A 1 80 ? -7.916 0.706 7.634 1.00 98.31 80 LYS A C 1
ATOM 596 O O . LYS A 1 80 ? -7.658 0.398 6.472 1.00 98.31 80 LYS A O 1
ATOM 601 N N . GLU A 1 81 ? -8.254 1.939 8.000 1.00 98.25 81 GLU A N 1
ATOM 602 C CA . GLU A 1 81 ? -8.310 3.064 7.059 1.00 98.25 81 GLU A CA 1
ATOM 603 C C . GLU A 1 81 ? -6.939 3.292 6.411 1.00 98.25 81 GLU A C 1
ATOM 605 O O . GLU A 1 81 ? -6.822 3.313 5.186 1.00 98.25 81 GLU A O 1
ATOM 610 N N . GLN A 1 82 ? -5.874 3.307 7.215 1.00 98.25 82 GLN A N 1
ATOM 611 C CA . GLN A 1 82 ? -4.512 3.469 6.717 1.00 98.25 82 GLN A CA 1
ATOM 612 C C . GLN A 1 82 ? -4.095 2.340 5.758 1.00 98.25 82 GLN A C 1
ATOM 614 O O . GLN A 1 82 ? -3.446 2.581 4.735 1.00 98.25 82 GLN A O 1
ATOM 619 N N . LEU A 1 83 ? -4.449 1.088 6.060 1.00 98.31 83 LEU A N 1
ATOM 620 C CA . LEU A 1 83 ? -4.186 -0.042 5.168 1.00 98.31 83 LEU A CA 1
ATOM 621 C C . LEU A 1 83 ? -4.980 0.076 3.865 1.00 98.31 83 LEU A C 1
ATOM 623 O O . LEU A 1 83 ? -4.429 -0.196 2.798 1.00 98.31 83 LEU A O 1
ATOM 627 N N . GLN A 1 84 ? -6.238 0.511 3.929 1.00 97.81 84 GLN A N 1
ATOM 628 C CA . GLN A 1 84 ? -7.069 0.733 2.746 1.00 97.81 84 GLN A CA 1
ATOM 629 C C . GLN A 1 84 ? -6.491 1.824 1.844 1.00 97.81 84 GLN A C 1
ATOM 631 O O . GLN A 1 84 ? -6.386 1.608 0.636 1.00 97.81 84 GLN A O 1
ATOM 636 N N . GLU A 1 85 ? -6.045 2.944 2.412 1.00 97.38 85 GLU A N 1
ATOM 637 C CA . GLU A 1 85 ? -5.375 4.011 1.662 1.00 97.38 85 GLU A CA 1
ATOM 638 C C . GLU A 1 85 ? -4.092 3.514 0.989 1.00 97.38 85 GLU A C 1
ATOM 640 O O . GLU A 1 85 ? -3.857 3.778 -0.191 1.00 97.38 85 GLU A O 1
ATOM 645 N N . ARG A 1 86 ? -3.273 2.734 1.705 1.00 97.06 86 ARG A N 1
ATOM 646 C CA . ARG A 1 86 ? -2.040 2.156 1.148 1.00 97.06 86 ARG A CA 1
ATOM 647 C C . ARG A 1 86 ? -2.324 1.167 0.022 1.00 97.06 86 ARG A C 1
ATOM 649 O O . ARG A 1 86 ? -1.630 1.197 -0.990 1.00 97.06 86 ARG A O 1
ATOM 656 N N . ILE A 1 87 ? -3.331 0.308 0.180 1.00 96.88 87 ILE A N 1
ATOM 657 C CA . ILE A 1 87 ? -3.758 -0.631 -0.866 1.00 96.88 87 ILE A CA 1
ATOM 658 C C . ILE A 1 87 ? -4.265 0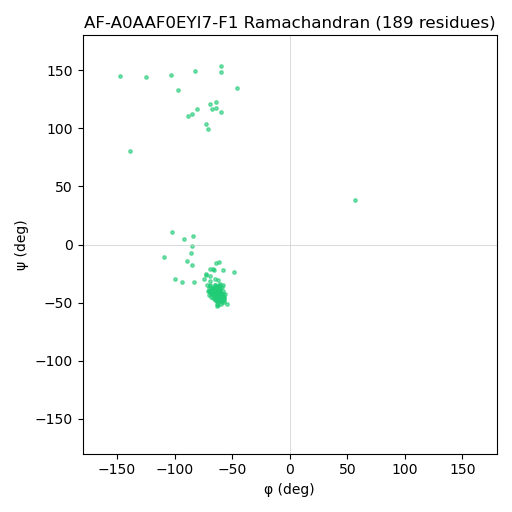.141 -2.086 1.00 96.88 87 ILE A C 1
ATOM 660 O O . ILE A 1 87 ? -3.872 -0.175 -3.206 1.00 96.88 87 ILE A O 1
ATOM 664 N N . ALA A 1 88 ? -5.086 1.174 -1.884 1.00 96.31 88 ALA A N 1
ATOM 665 C CA . ALA A 1 88 ? -5.571 2.018 -2.969 1.00 96.31 88 ALA A CA 1
ATOM 666 C C . ALA A 1 88 ? -4.407 2.679 -3.721 1.00 96.31 88 ALA A C 1
ATOM 668 O O . ALA A 1 88 ? -4.346 2.578 -4.943 1.00 96.31 88 ALA A O 1
ATOM 669 N N . ALA A 1 89 ? -3.441 3.257 -3.003 1.00 94.94 89 ALA A N 1
ATOM 670 C CA . ALA A 1 89 ? -2.260 3.872 -3.603 1.00 94.94 89 ALA A CA 1
ATOM 671 C C . ALA A 1 89 ? -1.452 2.880 -4.458 1.00 94.94 89 ALA A C 1
ATOM 673 O O . ALA A 1 89 ? -1.066 3.207 -5.580 1.00 94.94 89 ALA A O 1
ATOM 674 N N . VAL A 1 90 ? -1.236 1.657 -3.959 1.00 93.31 90 VAL A N 1
ATOM 675 C CA . VAL A 1 90 ? -0.534 0.599 -4.704 1.00 93.31 90 VAL A CA 1
ATOM 676 C C . VAL A 1 90 ? -1.333 0.146 -5.928 1.00 93.31 90 VAL A C 1
ATOM 678 O O . VAL A 1 90 ? -0.747 -0.048 -6.985 1.00 93.31 90 VAL A O 1
ATOM 681 N N . ASN A 1 91 ? -2.657 0.028 -5.825 1.00 89.75 91 ASN A N 1
ATOM 682 C CA . ASN A 1 91 ? -3.506 -0.375 -6.949 1.00 89.75 91 ASN A CA 1
ATOM 683 C C . ASN A 1 91 ? -3.597 0.692 -8.049 1.00 89.75 91 ASN A C 1
ATOM 685 O O . ASN A 1 91 ? -3.834 0.352 -9.202 1.00 89.75 91 ASN A O 1
ATOM 689 N N . THR A 1 92 ? -3.424 1.973 -7.710 1.00 89.44 92 THR A N 1
ATOM 690 C CA . THR A 1 92 ? -3.355 3.069 -8.694 1.00 89.44 92 THR A CA 1
ATOM 691 C C . THR A 1 92 ? -1.966 3.278 -9.290 1.00 89.44 92 THR A C 1
ATOM 693 O O . THR A 1 92 ? -1.773 4.191 -10.093 1.00 89.44 92 THR A O 1
ATOM 696 N N . LEU A 1 93 ? -0.971 2.497 -8.867 1.00 88.56 93 LEU A N 1
ATOM 697 C CA . LEU A 1 93 ? 0.382 2.638 -9.375 1.00 88.56 93 LEU A CA 1
ATOM 698 C C . LEU A 1 93 ? 0.453 2.105 -10.808 1.00 88.56 93 LEU A C 1
ATOM 700 O O . LEU A 1 93 ? 0.551 0.900 -11.016 1.00 88.56 93 LEU A O 1
ATOM 704 N N . ASP A 1 94 ? 0.494 3.015 -11.779 1.00 84.62 94 ASP A N 1
ATOM 705 C CA . ASP A 1 94 ? 0.826 2.671 -13.161 1.00 84.62 94 ASP A CA 1
ATOM 706 C C . ASP A 1 94 ? 2.224 2.051 -13.219 1.00 84.62 94 ASP A C 1
ATOM 708 O O . ASP A 1 94 ? 3.245 2.719 -12.991 1.00 84.62 94 ASP A O 1
ATOM 712 N N . THR A 1 95 ? 2.296 0.775 -13.572 1.00 85.69 95 THR A N 1
ATOM 713 C CA . THR A 1 95 ? 3.580 0.111 -13.755 1.00 85.69 95 THR A CA 1
ATOM 714 C C . THR A 1 95 ? 4.146 0.409 -15.147 1.00 85.69 95 THR A C 1
ATOM 716 O O . THR A 1 95 ? 3.431 0.611 -16.128 1.00 85.69 95 THR A O 1
ATOM 719 N N . VAL A 1 96 ? 5.476 0.453 -15.274 1.00 84.25 96 VAL A N 1
ATOM 720 C CA . VAL A 1 96 ? 6.131 0.802 -16.552 1.00 84.25 96 VAL A CA 1
ATOM 721 C C . VAL A 1 96 ? 5.798 -0.204 -17.663 1.00 84.25 96 VAL A C 1
ATOM 723 O O . VAL A 1 96 ? 5.739 0.177 -18.830 1.00 84.25 96 VAL A O 1
ATOM 726 N N . TYR A 1 97 ? 5.563 -1.473 -17.317 1.00 80.06 97 TYR A N 1
ATOM 727 C CA . TYR A 1 97 ? 5.289 -2.522 -18.298 1.00 80.06 97 TYR A CA 1
ATOM 728 C C . TYR A 1 97 ? 3.893 -2.409 -18.926 1.00 80.06 97 TYR A C 1
ATOM 730 O O . TYR A 1 97 ? 3.728 -2.815 -20.072 1.00 80.06 97 TYR A O 1
ATOM 738 N N . GLU A 1 98 ? 2.914 -1.807 -18.244 1.00 80.19 98 GLU A N 1
ATOM 739 C CA . GLU A 1 98 ? 1.572 -1.555 -18.799 1.00 80.19 98 GLU A CA 1
ATOM 740 C C . GLU A 1 98 ? 1.587 -0.533 -19.941 1.00 80.19 98 GLU A C 1
ATOM 742 O O . GLU A 1 98 ? 0.689 -0.512 -20.778 1.00 80.19 98 GLU A O 1
ATOM 747 N N . ARG A 1 99 ? 2.631 0.299 -20.013 1.00 85.19 99 ARG A N 1
ATOM 748 C CA . ARG A 1 99 ? 2.815 1.290 -21.083 1.00 85.19 99 ARG A CA 1
ATOM 749 C C . ARG A 1 99 ? 3.499 0.713 -22.321 1.00 85.19 99 ARG A C 1
ATOM 751 O O . ARG A 1 99 ? 3.657 1.421 -23.313 1.00 85.19 99 ARG A O 1
ATOM 758 N N . VAL A 1 100 ? 3.973 -0.531 -22.261 1.00 86.56 100 VAL A N 1
ATOM 759 C CA . VAL A 1 100 ? 4.660 -1.164 -23.385 1.00 86.56 100 VAL A CA 1
ATOM 760 C C . VAL A 1 100 ? 3.618 -1.674 -24.369 1.00 86.56 100 VAL A C 1
ATOM 762 O O . VAL A 1 100 ? 2.846 -2.576 -24.063 1.00 86.56 100 VAL A O 1
ATOM 765 N N . GLU A 1 101 ? 3.629 -1.121 -25.578 1.00 88.19 101 GLU A N 1
ATOM 766 C CA . GLU A 1 101 ? 2.879 -1.680 -26.702 1.00 88.19 101 GLU A CA 1
ATOM 767 C C . GLU A 1 101 ? 3.440 -3.067 -27.038 1.00 88.19 101 GLU A C 1
ATOM 769 O O . GLU A 1 101 ? 4.621 -3.206 -27.367 1.00 88.19 101 GLU A O 1
ATOM 774 N N . LEU A 1 102 ? 2.604 -4.092 -26.898 1.00 88.69 102 LEU A N 1
ATOM 775 C CA . LEU A 1 102 ? 2.944 -5.484 -27.182 1.00 88.69 102 LEU A CA 1
ATOM 776 C C . LEU A 1 102 ? 2.341 -5.892 -28.524 1.00 88.69 102 LEU A C 1
ATOM 778 O O . LEU A 1 102 ? 1.217 -5.489 -28.823 1.00 88.69 102 LEU A O 1
ATOM 782 N N . CYS A 1 103 ? 3.028 -6.754 -29.280 1.00 87.50 103 CYS A N 1
ATOM 783 C CA . CYS A 1 103 ? 2.450 -7.326 -30.500 1.00 87.50 103 CYS A CA 1
ATOM 784 C C . CYS A 1 103 ? 1.162 -8.109 -30.211 1.00 87.50 103 CYS A C 1
ATOM 786 O O . CYS A 1 103 ? 0.971 -8.624 -29.100 1.00 87.50 103 CYS A O 1
ATOM 788 N N . ASP A 1 104 ? 0.279 -8.206 -31.203 1.00 90.81 104 ASP A N 1
ATOM 789 C CA . ASP A 1 104 ? -1.005 -8.881 -31.047 1.00 90.81 104 ASP A CA 1
ATOM 790 C C . ASP A 1 104 ? -0.830 -10.353 -30.657 1.00 90.81 104 ASP A C 1
ATOM 792 O O . ASP A 1 104 ? 0.127 -11.028 -31.035 1.00 90.81 104 ASP A O 1
ATOM 796 N N . LEU A 1 105 ? -1.787 -10.886 -29.891 1.00 85.81 105 LEU A N 1
ATOM 797 C CA . LEU A 1 105 ? -1.695 -12.253 -29.363 1.00 85.81 105 LEU A CA 1
ATOM 798 C C . LEU A 1 105 ? -1.613 -13.318 -30.465 1.00 85.81 105 LEU A C 1
ATOM 800 O O . LEU A 1 105 ? -0.956 -14.338 -30.275 1.00 85.81 105 LEU A O 1
ATOM 804 N N . ALA A 1 106 ? -2.279 -13.095 -31.601 1.00 86.69 106 ALA A N 1
ATOM 805 C CA . ALA A 1 106 ? -2.216 -14.004 -32.741 1.00 86.69 106 ALA A CA 1
ATOM 806 C C . ALA A 1 106 ? -0.810 -14.021 -33.362 1.00 86.69 106 ALA A C 1
ATOM 808 O O . ALA A 1 106 ? -0.247 -15.094 -33.567 1.00 86.69 106 ALA A O 1
ATOM 809 N N . GLU A 1 107 ? -0.221 -12.841 -33.569 1.00 87.19 107 GLU A N 1
ATOM 810 C CA . GLU A 1 107 ? 1.132 -12.695 -34.111 1.00 87.19 107 GLU A CA 1
ATOM 811 C C . GLU A 1 107 ? 2.183 -13.278 -33.162 1.00 87.19 107 GLU A C 1
ATOM 813 O O . GLU A 1 107 ? 3.114 -13.953 -33.597 1.00 87.19 107 GLU A O 1
ATOM 818 N N . PHE A 1 108 ? 2.020 -13.067 -31.851 1.00 88.88 108 PHE A N 1
ATOM 819 C CA . PHE A 1 108 ? 2.903 -13.646 -30.841 1.00 88.88 108 PHE A CA 1
ATOM 820 C C . PHE A 1 108 ? 2.893 -15.178 -30.880 1.00 88.88 108 PHE A C 1
ATOM 822 O O . PHE A 1 108 ? 3.953 -15.798 -30.882 1.00 88.88 108 PHE A O 1
ATOM 829 N N . ARG A 1 109 ? 1.704 -15.790 -30.940 1.00 86.88 109 ARG A N 1
ATOM 830 C CA . ARG A 1 109 ? 1.551 -17.253 -30.983 1.00 86.88 109 ARG A CA 1
ATOM 831 C C . ARG A 1 109 ? 2.123 -17.873 -32.251 1.00 86.88 109 ARG A C 1
ATOM 833 O O . ARG A 1 109 ? 2.648 -18.978 -32.198 1.00 86.88 109 ARG A O 1
ATOM 840 N N . GLU A 1 110 ? 2.028 -17.176 -33.378 1.00 87.62 110 GLU A N 1
ATOM 841 C CA . GLU A 1 110 ? 2.649 -17.625 -34.624 1.00 87.62 110 GLU A CA 1
ATOM 842 C C . GLU A 1 110 ? 4.180 -17.512 -34.562 1.00 87.62 110 GLU A C 1
ATOM 844 O O . GLU A 1 110 ? 4.891 -18.413 -35.007 1.00 87.62 110 GLU A O 1
ATOM 849 N N . ALA A 1 111 ? 4.696 -16.432 -33.968 1.00 84.00 111 ALA A N 1
ATOM 850 C CA . ALA A 1 111 ? 6.130 -16.208 -33.824 1.00 84.00 111 ALA A CA 1
ATOM 851 C C . ALA A 1 111 ? 6.789 -17.140 -32.792 1.00 84.00 111 ALA A C 1
ATOM 853 O O . ALA A 1 111 ? 7.945 -17.530 -32.973 1.00 84.00 111 ALA A O 1
ATOM 854 N N . VAL A 1 112 ? 6.076 -17.486 -31.714 1.00 83.12 112 VAL A N 1
ATOM 855 C CA . VAL A 1 112 ? 6.573 -18.317 -30.608 1.00 83.12 112 VAL A CA 1
ATOM 856 C C . VAL A 1 112 ? 5.496 -19.324 -30.157 1.00 83.12 112 VAL A C 1
ATOM 858 O O . VAL A 1 112 ? 4.817 -19.101 -29.152 1.00 83.12 112 VAL A O 1
ATOM 861 N N . PRO A 1 113 ? 5.333 -20.454 -30.872 1.00 75.81 113 PRO A N 1
ATOM 862 C CA . PRO A 1 113 ? 4.267 -21.423 -30.596 1.00 75.81 113 PRO A CA 1
ATOM 863 C C . PRO A 1 113 ? 4.477 -22.251 -29.314 1.00 75.81 113 PRO A C 1
ATOM 865 O O . PRO A 1 113 ? 3.505 -22.684 -28.705 1.00 75.81 113 PRO A O 1
ATOM 868 N N . ASP A 1 114 ? 5.722 -22.435 -28.863 1.00 77.62 114 ASP A N 1
ATOM 869 C CA . ASP A 1 114 ? 6.066 -23.362 -27.768 1.00 77.62 114 ASP A CA 1
ATOM 870 C C . ASP A 1 114 ? 6.077 -22.721 -26.361 1.00 77.62 114 ASP A C 1
ATOM 872 O O . ASP A 1 114 ? 6.471 -23.363 -25.389 1.00 77.62 114 ASP A O 1
ATOM 876 N N . MET A 1 115 ? 5.686 -21.448 -26.225 1.00 74.31 115 MET A N 1
ATOM 877 C CA . MET A 1 115 ? 5.755 -20.703 -24.951 1.00 74.31 115 MET A CA 1
ATOM 878 C C . MET A 1 115 ? 4.416 -20.565 -24.212 1.00 74.31 115 MET A C 1
ATOM 880 O O . MET A 1 115 ? 4.326 -19.810 -23.236 1.00 74.31 115 MET A O 1
ATOM 884 N N . GLU A 1 116 ? 3.377 -21.292 -24.630 1.00 73.75 116 GLU A N 1
ATOM 885 C CA . GLU A 1 116 ? 2.135 -21.352 -23.856 1.00 73.75 116 GLU A CA 1
ATOM 886 C C . GLU A 1 116 ? 2.390 -22.019 -22.499 1.00 73.75 116 GLU A C 1
ATOM 888 O O . GLU A 1 116 ? 2.900 -23.132 -22.400 1.00 73.75 116 GLU A O 1
ATOM 893 N N . THR A 1 117 ? 2.074 -21.286 -21.433 1.00 79.88 117 THR A N 1
ATOM 894 C CA . THR A 1 117 ? 2.198 -21.734 -20.044 1.00 79.88 117 THR A CA 1
ATOM 895 C C . THR A 1 117 ? 0.842 -21.566 -19.372 1.00 79.88 117 THR A C 1
ATOM 897 O O . THR A 1 117 ? 0.158 -20.577 -19.632 1.00 79.88 117 THR A O 1
ATOM 900 N N . ASP A 1 118 ? 0.475 -22.483 -18.476 1.00 82.44 118 ASP A N 1
ATOM 901 C CA . ASP A 1 118 ? -0.769 -22.377 -17.695 1.00 82.44 118 ASP A CA 1
ATOM 902 C C . ASP A 1 118 ? -0.758 -21.178 -16.720 1.00 82.44 118 ASP A C 1
ATOM 904 O O . ASP A 1 118 ? -1.809 -20.690 -16.306 1.00 82.44 118 ASP A O 1
ATOM 908 N N . ASP A 1 119 ? 0.431 -20.678 -16.361 1.00 91.38 119 ASP A N 1
ATOM 909 C CA . ASP A 1 119 ? 0.606 -19.480 -15.538 1.00 91.38 119 ASP A CA 1
ATOM 910 C C . ASP A 1 119 ? 0.561 -18.204 -16.395 1.00 91.38 119 ASP A C 1
ATOM 912 O O . ASP A 1 119 ? 1.473 -17.908 -17.176 1.00 91.38 119 ASP A O 1
ATOM 916 N N . ALA A 1 120 ? -0.492 -17.408 -16.193 1.00 88.38 120 ALA A N 1
ATOM 917 C CA . ALA A 1 120 ? -0.710 -16.140 -16.880 1.00 88.38 120 ALA A CA 1
ATOM 918 C C . ALA A 1 120 ? 0.433 -15.129 -16.672 1.00 88.38 120 ALA A C 1
ATOM 920 O O . ALA A 1 120 ? 0.758 -14.378 -17.595 1.00 88.38 120 ALA A O 1
ATOM 921 N N . HIS A 1 121 ? 1.065 -15.106 -15.491 1.00 88.81 121 HIS A N 1
ATOM 922 C CA . HIS A 1 121 ? 2.184 -14.199 -15.226 1.00 88.81 121 HIS A CA 1
ATOM 923 C C . HIS A 1 121 ? 3.414 -14.592 -16.050 1.00 88.81 121 HIS A C 1
ATOM 925 O O . HIS A 1 121 ? 4.046 -13.738 -16.676 1.00 88.81 121 HIS A O 1
ATOM 931 N N . GLN A 1 122 ? 3.734 -15.887 -16.094 1.00 90.44 122 GLN A N 1
ATOM 932 C CA . GLN A 1 122 ? 4.840 -16.400 -16.908 1.00 90.44 122 GLN A CA 1
ATOM 933 C C . GLN A 1 122 ? 4.585 -16.163 -18.395 1.00 90.44 122 GLN A C 1
ATOM 935 O O . GLN A 1 122 ? 5.470 -15.679 -19.097 1.00 90.44 122 GLN A O 1
ATOM 940 N N . PHE A 1 123 ? 3.356 -16.396 -18.861 1.00 90.06 123 PHE A N 1
ATOM 941 C CA . PHE A 1 123 ? 2.969 -16.104 -20.239 1.00 90.06 123 PHE A CA 1
ATOM 942 C C . PHE A 1 123 ? 3.188 -14.625 -20.601 1.00 90.06 123 PHE A C 1
ATOM 944 O O . PHE A 1 123 ? 3.774 -14.309 -21.639 1.00 90.06 123 PHE A O 1
ATOM 951 N N . PHE A 1 124 ? 2.776 -13.702 -19.727 1.00 88.62 124 PHE A N 1
ATOM 952 C CA . PHE A 1 124 ? 2.993 -12.273 -19.945 1.00 88.62 124 PHE A CA 1
ATOM 953 C C . PHE A 1 124 ? 4.482 -11.889 -19.910 1.00 88.62 124 PHE A C 1
ATOM 955 O O . PHE A 1 124 ? 4.934 -11.095 -20.737 1.00 88.62 124 PHE A O 1
ATOM 962 N N . SER A 1 125 ? 5.266 -12.493 -19.011 1.00 90.19 125 SER A N 1
ATOM 963 C CA . SER A 1 125 ? 6.720 -12.296 -18.948 1.00 90.19 125 SER A CA 1
ATOM 964 C C . SER A 1 125 ? 7.414 -12.747 -20.236 1.00 90.19 125 SER A C 1
ATOM 966 O O . SER A 1 125 ? 8.210 -11.994 -20.802 1.00 90.19 125 SER A O 1
ATOM 968 N N . ASN A 1 126 ? 7.048 -13.919 -20.761 1.00 90.88 126 ASN A N 1
ATOM 969 C CA . ASN A 1 126 ? 7.554 -14.434 -22.034 1.00 90.88 126 ASN A CA 1
ATOM 970 C C . ASN A 1 126 ? 7.230 -13.479 -23.192 1.00 90.88 126 ASN A C 1
ATOM 972 O O . ASN A 1 126 ? 8.089 -13.190 -24.028 1.00 90.88 126 ASN A O 1
ATOM 976 N N . ARG A 1 127 ? 6.014 -12.919 -23.210 1.00 91.19 127 ARG A N 1
ATOM 977 C CA . ARG A 1 127 ? 5.601 -11.937 -24.223 1.00 91.19 127 ARG A CA 1
ATOM 978 C C . ARG A 1 127 ? 6.431 -10.650 -24.156 1.00 91.19 127 ARG A C 1
ATOM 980 O O . ARG A 1 127 ? 6.868 -10.155 -25.193 1.00 91.19 127 ARG A O 1
ATOM 987 N N . LEU A 1 128 ? 6.706 -10.137 -22.955 1.00 91.38 128 LEU A N 1
ATOM 988 C CA . LEU A 1 128 ? 7.584 -8.974 -22.761 1.00 91.38 128 LEU A CA 1
ATOM 989 C C . LEU A 1 128 ? 9.026 -9.248 -23.209 1.00 91.38 128 LEU A C 1
ATOM 991 O O . LEU A 1 128 ? 9.655 -8.386 -23.823 1.00 91.38 128 LEU A O 1
ATOM 995 N N . GLN A 1 129 ? 9.555 -10.437 -22.913 1.00 91.00 129 GLN A N 1
ATOM 996 C CA . GLN A 1 129 ? 10.901 -10.832 -23.333 1.00 91.00 129 GLN A CA 1
ATOM 997 C C . GLN A 1 129 ? 11.013 -10.910 -24.856 1.00 91.00 129 GLN A C 1
ATOM 999 O O . GLN A 1 129 ? 11.944 -10.345 -25.430 1.00 91.00 129 GLN A O 1
ATOM 1004 N N . HIS A 1 130 ? 10.030 -11.523 -25.517 1.00 91.81 130 HIS A N 1
ATOM 1005 C CA . HIS A 1 130 ? 9.975 -11.565 -26.974 1.00 91.81 130 HIS A CA 1
ATOM 1006 C C . HIS A 1 130 ? 9.969 -10.157 -27.587 1.00 91.81 130 HIS A C 1
ATOM 1008 O O . HIS A 1 130 ? 10.761 -9.872 -28.485 1.00 91.81 130 HIS A O 1
ATOM 1014 N N . GLU A 1 131 ? 9.133 -9.249 -27.076 1.00 91.81 131 GLU A N 1
ATOM 1015 C CA . GLU A 1 131 ? 9.079 -7.861 -27.552 1.00 91.81 131 GLU A CA 1
ATOM 1016 C C . GLU A 1 131 ? 10.432 -7.146 -27.381 1.00 91.81 131 GLU A C 1
ATOM 1018 O O . GLU A 1 131 ? 10.915 -6.466 -28.291 1.00 91.81 131 GLU A O 1
ATOM 1023 N N . LEU A 1 132 ? 11.094 -7.342 -26.238 1.00 92.88 132 LEU A N 1
ATOM 1024 C CA . LEU A 1 132 ? 12.422 -6.787 -25.982 1.00 92.88 132 LEU A CA 1
ATOM 1025 C C . LEU A 1 132 ? 13.461 -7.291 -26.994 1.00 92.88 132 LEU A C 1
ATOM 1027 O O . LEU A 1 132 ? 14.252 -6.499 -27.516 1.00 92.88 132 LEU A O 1
ATOM 1031 N N . ASP A 1 133 ? 13.460 -8.588 -27.288 1.00 93.12 133 ASP A N 1
ATOM 1032 C CA . ASP A 1 133 ? 14.398 -9.195 -28.232 1.00 93.12 133 ASP A CA 1
ATOM 1033 C C . ASP A 1 133 ? 14.139 -8.738 -29.670 1.00 93.12 133 ASP A C 1
ATOM 1035 O O . ASP A 1 133 ? 15.082 -8.425 -30.409 1.00 93.12 133 ASP A O 1
ATOM 1039 N N . VAL A 1 134 ? 12.867 -8.598 -30.053 1.00 92.38 134 VAL A N 1
ATOM 1040 C CA . VAL A 1 134 ? 12.478 -8.015 -31.341 1.00 92.38 134 VAL A CA 1
ATOM 1041 C C . VAL A 1 134 ? 12.990 -6.581 -31.454 1.00 92.38 134 VAL A C 1
ATOM 1043 O O . VAL A 1 134 ? 13.645 -6.252 -32.450 1.00 92.38 134 VAL A O 1
ATOM 1046 N N . ARG A 1 135 ? 12.774 -5.738 -30.438 1.00 94.69 135 ARG A N 1
ATOM 1047 C CA . ARG A 1 135 ? 13.241 -4.341 -30.439 1.00 94.69 135 ARG A CA 1
ATOM 1048 C C . ARG A 1 135 ? 14.758 -4.241 -30.522 1.00 94.69 135 ARG A C 1
ATOM 1050 O O . ARG A 1 135 ? 15.267 -3.481 -31.343 1.00 94.69 135 ARG A O 1
ATOM 1057 N N . ARG A 1 136 ? 15.490 -5.058 -29.759 1.00 96.12 136 ARG A N 1
ATOM 1058 C CA . ARG A 1 136 ? 16.961 -5.126 -29.829 1.00 96.12 136 ARG A CA 1
ATOM 1059 C C . ARG A 1 136 ? 17.446 -5.502 -31.224 1.00 96.12 136 ARG A C 1
ATOM 1061 O O . ARG A 1 136 ? 18.350 -4.860 -31.758 1.00 96.12 136 ARG A O 1
ATOM 1068 N N . ARG A 1 137 ? 16.829 -6.511 -31.842 1.00 96.38 137 ARG A N 1
ATOM 1069 C CA . ARG A 1 137 ? 17.158 -6.940 -33.208 1.00 96.38 137 ARG A CA 1
ATOM 1070 C C . ARG A 1 137 ? 16.886 -5.833 -34.230 1.00 96.38 137 ARG A C 1
ATOM 1072 O O . ARG A 1 137 ? 17.703 -5.611 -35.126 1.00 96.38 137 ARG A O 1
ATOM 1079 N N . LEU A 1 138 ? 15.756 -5.134 -34.108 1.00 95.88 138 LEU A N 1
ATOM 1080 C CA . LEU A 1 138 ? 15.398 -4.020 -34.989 1.00 95.88 138 LEU A CA 1
ATOM 1081 C C . LEU A 1 138 ? 16.359 -2.840 -34.832 1.00 95.88 138 LEU A C 1
ATOM 1083 O O . LEU A 1 138 ? 16.804 -2.287 -35.837 1.00 95.88 138 LEU A O 1
ATOM 1087 N N . GLU A 1 139 ? 16.737 -2.495 -33.604 1.00 97.25 139 GLU A N 1
ATOM 1088 C CA . GLU A 1 139 ? 17.690 -1.420 -33.331 1.00 97.25 139 GLU A CA 1
ATOM 1089 C C . GLU A 1 139 ? 19.079 -1.737 -33.898 1.00 97.25 139 GLU A C 1
ATOM 1091 O O . GLU A 1 139 ? 19.672 -0.904 -34.587 1.00 97.25 139 GLU A O 1
ATOM 1096 N N . GLN A 1 140 ? 19.573 -2.964 -33.705 1.00 97.19 140 GLN A N 1
ATOM 1097 C CA . GLN A 1 140 ? 20.834 -3.417 -34.300 1.00 97.19 140 GLN A CA 1
ATOM 1098 C C . GLN A 1 140 ? 20.805 -3.316 -35.829 1.00 97.19 140 GLN A C 1
ATOM 1100 O O . GLN A 1 140 ? 21.734 -2.776 -36.436 1.00 97.19 140 GLN A O 1
ATOM 1105 N N . ARG A 1 141 ? 19.716 -3.776 -36.462 1.00 96.88 141 ARG A N 1
ATOM 1106 C CA . ARG A 1 141 ? 19.542 -3.681 -37.917 1.00 96.88 141 ARG A CA 1
ATOM 1107 C C . ARG A 1 141 ? 19.465 -2.231 -38.387 1.00 96.88 141 ARG A C 1
ATOM 1109 O O . ARG A 1 141 ? 20.071 -1.890 -39.399 1.00 96.88 141 ARG A O 1
ATOM 1116 N N . HIS A 1 142 ? 18.764 -1.372 -37.654 1.00 97.88 142 HIS A N 1
ATOM 1117 C CA . HIS A 1 142 ? 18.682 0.053 -37.955 1.00 97.88 142 HIS A CA 1
ATOM 1118 C C . HIS A 1 142 ? 20.062 0.722 -37.889 1.00 97.88 142 HIS A C 1
ATOM 1120 O O . HIS A 1 142 ? 20.426 1.466 -38.799 1.00 97.88 142 HIS A O 1
ATOM 1126 N N . MET A 1 143 ? 20.871 0.417 -36.869 1.00 97.19 143 MET A N 1
ATOM 1127 C CA . MET A 1 143 ? 22.236 0.944 -36.763 1.00 97.19 143 MET A CA 1
ATOM 1128 C C . MET A 1 143 ? 23.146 0.432 -37.884 1.00 97.19 143 MET A C 1
ATOM 1130 O O . MET A 1 143 ? 23.909 1.218 -38.449 1.00 97.19 143 MET A O 1
ATOM 1134 N N . ALA A 1 144 ? 23.038 -0.846 -38.256 1.00 97.38 144 ALA A N 1
ATOM 1135 C CA . ALA A 1 144 ? 23.771 -1.406 -39.391 1.00 97.38 144 ALA A CA 1
ATOM 1136 C C . ALA A 1 144 ? 23.413 -0.686 -40.703 1.00 97.38 144 ALA A C 1
ATOM 1138 O O . ALA A 1 144 ? 24.300 -0.153 -41.371 1.00 97.38 144 ALA A O 1
ATOM 1139 N N . LEU A 1 145 ? 22.118 -0.558 -41.011 1.00 97.50 145 LEU A N 1
ATOM 1140 C CA . LEU A 1 145 ? 21.633 0.145 -42.204 1.00 97.50 145 LEU A CA 1
ATOM 1141 C C . LEU A 1 145 ? 22.038 1.623 -42.214 1.00 97.50 145 LEU A C 1
ATOM 1143 O O . LEU A 1 145 ? 22.412 2.161 -43.254 1.00 97.50 145 LEU A O 1
ATOM 1147 N N . LYS A 1 146 ? 22.016 2.291 -41.057 1.00 97.94 146 LYS A N 1
ATOM 1148 C CA . LYS A 1 146 ? 22.469 3.681 -40.924 1.00 97.94 146 LYS A CA 1
ATOM 1149 C C . LYS A 1 146 ? 23.958 3.823 -41.249 1.00 97.94 146 LYS A C 1
ATOM 1151 O O . LYS A 1 146 ? 24.350 4.776 -41.925 1.00 97.94 146 LYS A O 1
ATOM 1156 N N . ASN A 1 147 ? 24.783 2.880 -40.797 1.00 97.50 147 ASN A N 1
ATOM 1157 C CA . ASN A 1 147 ? 26.213 2.862 -41.100 1.00 97.50 147 ASN A CA 1
ATOM 1158 C C . ASN A 1 147 ? 26.473 2.570 -42.583 1.00 97.50 147 ASN A C 1
ATOM 1160 O O . ASN A 1 147 ? 27.300 3.246 -43.196 1.00 97.50 147 ASN A O 1
ATOM 1164 N N . GLU A 1 148 ? 25.738 1.630 -43.178 1.00 97.69 148 GLU A N 1
ATOM 1165 C CA . GLU A 1 148 ? 25.803 1.337 -44.614 1.00 97.69 148 GLU A CA 1
ATOM 1166 C C . GLU A 1 148 ? 25.399 2.548 -45.461 1.00 97.69 148 GLU A C 1
ATOM 1168 O O . GLU A 1 148 ? 26.116 2.915 -46.393 1.00 97.69 148 GLU A O 1
ATOM 1173 N N . ALA A 1 149 ? 24.304 3.223 -45.102 1.00 97.69 149 ALA A N 1
ATOM 1174 C CA . ALA A 1 149 ? 23.846 4.432 -45.777 1.00 97.69 149 ALA A CA 1
ATOM 1175 C C . ALA A 1 149 ? 24.890 5.554 -45.700 1.00 97.69 149 ALA A C 1
ATOM 1177 O O . ALA A 1 149 ? 25.171 6.208 -46.706 1.00 97.69 149 ALA A O 1
ATOM 1178 N N . LYS A 1 1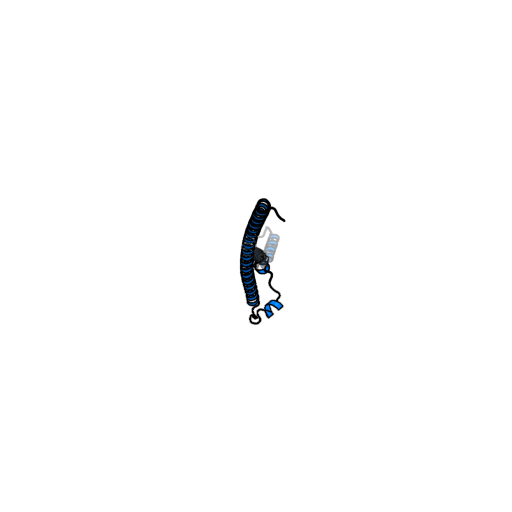50 ? 25.518 5.746 -44.531 1.00 97.56 150 LYS A N 1
ATOM 1179 C CA . LYS A 1 150 ? 26.611 6.711 -44.362 1.00 97.56 150 LYS A CA 1
ATOM 1180 C C . LYS A 1 150 ? 27.815 6.352 -45.238 1.00 97.56 150 LYS A C 1
ATOM 1182 O O . LYS A 1 150 ? 28.307 7.204 -45.971 1.00 97.56 150 LYS A O 1
ATOM 1187 N N . ALA A 1 151 ? 28.236 5.088 -45.237 1.00 97.38 151 ALA A N 1
ATOM 1188 C CA . ALA A 1 151 ? 29.347 4.623 -46.064 1.00 97.38 151 ALA A CA 1
ATOM 1189 C C . ALA A 1 151 ? 29.061 4.774 -47.570 1.00 97.38 151 ALA A C 1
ATOM 1191 O O . ALA A 1 151 ? 29.946 5.154 -48.339 1.00 97.38 151 ALA A O 1
ATOM 1192 N N . ALA A 1 152 ? 27.828 4.507 -48.007 1.00 97.00 152 ALA A N 1
ATOM 1193 C CA . ALA A 1 152 ? 27.400 4.721 -49.387 1.00 97.00 152 ALA A CA 1
ATOM 1194 C C . ALA A 1 152 ? 27.381 6.213 -49.755 1.00 97.00 152 ALA A C 1
ATOM 1196 O O . ALA A 1 152 ? 27.827 6.583 -50.843 1.00 97.00 152 ALA A O 1
ATOM 1197 N N . ALA A 1 153 ? 26.921 7.081 -48.850 1.00 97.88 153 ALA A N 1
ATOM 1198 C CA . ALA A 1 153 ? 26.945 8.528 -49.044 1.00 97.88 153 ALA A CA 1
ATOM 1199 C C . ALA A 1 153 ? 28.380 9.064 -49.188 1.00 97.88 153 ALA A C 1
ATOM 1201 O O . ALA A 1 153 ? 28.647 9.839 -50.108 1.00 97.88 153 ALA A O 1
ATOM 1202 N N . ASP A 1 154 ? 29.309 8.597 -48.349 1.00 97.75 154 ASP A N 1
ATOM 1203 C CA . ASP A 1 154 ? 30.723 8.979 -48.408 1.00 97.75 154 ASP A CA 1
ATOM 1204 C C . ASP A 1 154 ? 31.384 8.509 -49.716 1.00 97.75 154 ASP A C 1
ATOM 1206 O O . ASP A 1 154 ? 32.068 9.291 -50.381 1.00 97.75 154 ASP A O 1
ATOM 1210 N N . LYS A 1 155 ? 31.116 7.267 -50.152 1.00 97.06 155 LYS A N 1
ATOM 1211 C CA . LYS A 1 155 ? 31.577 6.749 -51.456 1.00 97.06 155 LYS A CA 1
ATOM 1212 C C . LYS A 1 155 ? 31.027 7.567 -52.624 1.00 97.06 155 LYS A C 1
ATOM 1214 O O . LYS A 1 155 ? 31.784 7.944 -53.515 1.00 97.06 155 LYS A O 1
ATOM 1219 N N . ASN A 1 156 ? 29.731 7.879 -52.610 1.00 96.75 156 ASN A N 1
ATOM 1220 C CA . ASN A 1 156 ? 29.099 8.695 -53.647 1.00 96.75 156 ASN A CA 1
ATOM 1221 C C . ASN A 1 156 ? 29.673 10.115 -53.684 1.00 96.75 156 ASN A C 1
ATOM 1223 O O . ASN A 1 156 ? 29.873 10.664 -54.765 1.00 96.75 156 ASN A O 1
ATOM 1227 N N . LYS A 1 157 ? 29.968 10.712 -52.524 1.00 97.44 157 LYS A N 1
ATOM 1228 C CA . LYS A 1 157 ? 30.638 12.014 -52.445 1.00 97.44 157 LYS A CA 1
ATOM 1229 C C . LYS A 1 157 ? 32.044 11.952 -53.045 1.00 97.44 157 LYS A C 1
ATOM 1231 O O . LYS A 1 157 ? 32.355 12.759 -53.912 1.00 97.44 157 LYS A O 1
ATOM 1236 N N . ALA A 1 158 ? 32.849 10.959 -52.668 1.00 96.81 158 ALA A N 1
ATOM 1237 C CA . ALA A 1 158 ? 34.192 10.780 -53.219 1.00 96.81 158 ALA A CA 1
ATOM 1238 C C . ALA A 1 158 ? 34.182 10.549 -54.742 1.00 96.81 158 ALA A C 1
ATOM 1240 O O . ALA A 1 158 ? 35.007 11.116 -55.456 1.00 96.81 158 ALA A O 1
ATOM 1241 N N . ALA A 1 159 ? 33.228 9.762 -55.252 1.00 96.38 159 ALA A N 1
ATOM 1242 C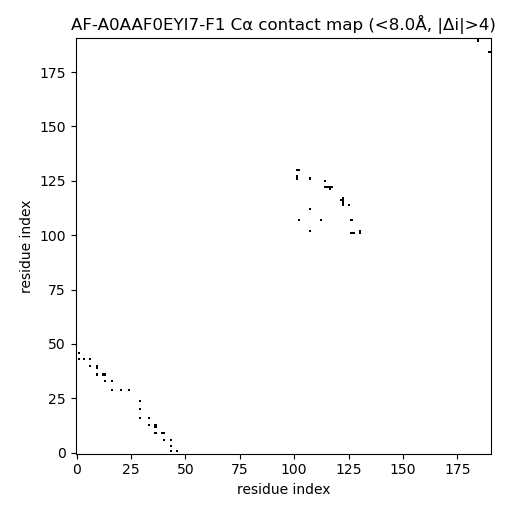 CA . ALA A 1 159 ? 33.053 9.545 -56.686 1.00 96.38 159 ALA A CA 1
ATOM 1243 C C . ALA A 1 159 ? 32.661 10.836 -57.423 1.00 96.38 159 ALA A C 1
ATOM 1245 O O . ALA A 1 159 ? 33.228 11.132 -58.472 1.00 96.38 159 ALA A O 1
ATOM 1246 N N . ARG A 1 160 ? 31.748 11.640 -56.858 1.00 96.75 160 ARG A N 1
ATOM 1247 C CA . ARG A 1 160 ? 31.402 12.966 -57.399 1.00 96.75 160 ARG A CA 1
ATOM 1248 C C . ARG A 1 160 ? 32.616 13.889 -57.438 1.00 96.75 160 ARG A C 1
ATOM 1250 O O . ARG A 1 160 ? 32.888 14.475 -58.478 1.00 96.75 160 ARG A O 1
ATOM 1257 N N . ASP A 1 161 ? 33.375 13.968 -56.349 1.00 96.88 161 ASP A N 1
ATOM 1258 C CA . ASP A 1 161 ? 34.581 14.798 -56.283 1.00 96.88 161 ASP A CA 1
ATOM 1259 C C . ASP A 1 161 ? 35.638 14.347 -57.310 1.00 96.88 161 ASP A C 1
ATOM 1261 O O . ASP A 1 161 ? 36.334 15.176 -57.898 1.00 96.88 161 ASP A O 1
ATOM 1265 N N . ALA A 1 162 ? 35.755 13.038 -57.558 1.00 96.31 162 ALA A N 1
ATOM 1266 C CA . ALA A 1 162 ? 36.630 12.486 -58.589 1.00 96.31 162 ALA A CA 1
ATOM 1267 C C . ALA A 1 162 ? 36.147 12.817 -60.011 1.00 96.31 162 ALA A C 1
ATOM 1269 O O . ALA A 1 162 ? 36.963 13.210 -60.844 1.00 96.31 162 ALA A O 1
ATOM 1270 N N . LEU A 1 163 ? 34.841 12.720 -60.281 1.00 96.38 163 LEU A N 1
ATOM 1271 C CA . LEU A 1 163 ? 34.250 13.104 -61.568 1.00 96.38 163 LEU A CA 1
ATOM 1272 C C . LEU A 1 163 ? 34.463 14.588 -61.864 1.00 96.38 163 LEU A C 1
ATOM 1274 O O . LEU A 1 163 ? 34.931 14.916 -62.946 1.00 96.38 163 LEU A O 1
ATOM 1278 N N . VAL A 1 164 ? 34.236 15.470 -60.886 1.00 96.94 164 VAL A N 1
ATOM 1279 C CA . VAL A 1 164 ? 34.488 16.916 -61.035 1.00 96.94 164 VAL A CA 1
ATOM 1280 C C . VAL A 1 164 ? 35.963 17.197 -61.343 1.00 96.94 164 VAL A C 1
ATOM 1282 O O . VAL A 1 164 ? 36.286 18.086 -62.129 1.00 96.94 164 VAL A O 1
ATOM 1285 N N . LYS A 1 165 ? 36.897 16.447 -60.741 1.00 96.31 165 LYS A N 1
ATOM 1286 C CA . LYS A 1 165 ? 38.328 16.564 -61.072 1.00 96.31 165 LYS A CA 1
ATOM 1287 C C . LYS A 1 165 ? 38.631 16.089 -62.493 1.00 96.31 165 LYS A C 1
ATOM 1289 O O . LYS A 1 165 ? 39.434 16.726 -63.169 1.00 96.31 165 LYS A O 1
ATOM 1294 N N . LEU A 1 166 ? 38.021 14.986 -62.925 1.00 95.81 166 LEU A N 1
ATOM 1295 C CA . LEU A 1 166 ? 38.194 14.443 -64.271 1.00 95.81 166 LEU A CA 1
ATOM 1296 C C . LEU A 1 166 ? 37.626 15.395 -65.331 1.00 95.81 166 LEU A C 1
ATOM 1298 O O . LEU A 1 166 ? 38.302 15.662 -66.315 1.00 95.81 166 LEU A O 1
ATOM 1302 N N . GLU A 1 167 ? 36.439 15.952 -65.093 1.00 96.25 167 GLU A N 1
ATOM 1303 C CA . GLU A 1 167 ? 35.800 16.964 -65.941 1.00 96.25 167 GLU A CA 1
ATOM 1304 C C . GLU A 1 167 ? 36.733 18.164 -66.147 1.00 96.25 167 GLU A C 1
ATOM 1306 O O . GLU A 1 167 ? 37.100 18.474 -67.275 1.00 96.25 167 GLU A O 1
ATOM 1311 N N . ARG A 1 168 ? 37.280 18.724 -65.059 1.00 95.75 168 ARG A N 1
ATOM 1312 C CA . ARG A 1 168 ? 38.277 19.807 -65.140 1.00 95.75 168 ARG A CA 1
ATOM 1313 C C . ARG A 1 168 ? 39.536 19.421 -65.919 1.00 95.75 168 ARG A C 1
ATOM 1315 O O . ARG A 1 168 ? 40.131 20.269 -66.581 1.00 95.75 168 ARG A O 1
ATOM 1322 N N . ALA A 1 169 ? 39.992 18.175 -65.799 1.00 94.94 169 ALA A N 1
ATOM 1323 C CA . ALA A 1 169 ? 41.160 17.697 -66.531 1.00 94.94 169 ALA A CA 1
ATOM 1324 C C . ALA A 1 169 ? 40.866 17.559 -68.033 1.00 94.94 169 ALA A C 1
ATOM 1326 O O . ALA A 1 169 ? 41.710 17.930 -68.846 1.00 94.94 169 ALA A O 1
ATOM 1327 N N . ILE A 1 170 ? 39.675 17.077 -68.400 1.00 95.19 170 ILE A N 1
ATOM 1328 C CA . ILE A 1 170 ? 39.210 17.014 -69.790 1.00 95.19 170 ILE A CA 1
ATOM 1329 C C . ILE A 1 170 ? 39.110 18.426 -70.366 1.00 95.19 170 ILE A C 1
ATOM 1331 O O . ILE A 1 170 ? 39.696 18.674 -71.415 1.00 95.19 170 ILE A O 1
ATOM 1335 N N . ASP A 1 171 ? 38.479 19.362 -69.655 1.00 94.31 171 ASP A N 1
ATOM 1336 C CA . ASP A 1 171 ? 38.375 20.762 -70.083 1.00 94.31 171 ASP A CA 1
ATOM 1337 C C . ASP A 1 171 ? 39.756 21.379 -70.335 1.00 94.31 171 ASP A C 1
ATOM 1339 O O . ASP A 1 171 ? 39.980 22.055 -71.341 1.00 94.31 171 ASP A O 1
ATOM 1343 N N . ALA A 1 172 ? 40.721 21.103 -69.453 1.00 93.00 172 ALA A N 1
ATOM 1344 C CA . ALA A 1 172 ? 42.098 21.553 -69.623 1.00 93.00 172 ALA A CA 1
ATOM 1345 C C . ALA A 1 172 ? 42.770 20.939 -70.863 1.00 93.00 172 ALA A C 1
ATOM 1347 O O . ALA A 1 172 ? 43.466 21.649 -71.596 1.00 93.00 172 ALA A O 1
ATOM 1348 N N . VAL A 1 173 ? 42.560 19.643 -71.122 1.00 93.00 173 VAL A N 1
ATOM 1349 C CA . VAL A 1 173 ? 43.078 18.967 -72.321 1.00 93.00 173 VAL A CA 1
ATOM 1350 C C . VAL A 1 173 ? 42.437 19.545 -73.581 1.00 93.00 173 VAL A C 1
ATOM 1352 O O . VAL A 1 173 ? 43.170 19.916 -74.497 1.00 93.00 173 VAL A O 1
ATOM 1355 N N . CYS A 1 174 ? 41.113 19.703 -73.618 1.00 92.81 174 CYS A N 1
ATOM 1356 C CA . CYS A 1 174 ? 40.387 20.313 -74.732 1.00 92.81 174 CYS A CA 1
ATOM 1357 C C . CYS A 1 174 ? 40.890 21.734 -75.017 1.00 92.81 174 CYS A C 1
ATOM 1359 O O . CYS A 1 174 ? 41.296 22.017 -76.141 1.00 92.81 174 CYS A O 1
ATOM 1361 N N . ALA A 1 175 ? 41.005 22.586 -73.995 1.00 90.88 175 ALA A N 1
ATOM 1362 C CA . ALA A 1 175 ? 41.546 23.937 -74.148 1.00 90.88 175 ALA A CA 1
ATOM 1363 C C . ALA A 1 175 ? 43.008 23.939 -74.638 1.00 90.88 175 ALA A C 1
ATOM 1365 O O . ALA A 1 175 ? 43.425 24.824 -75.388 1.00 90.88 175 ALA A O 1
ATOM 1366 N N . SER A 1 176 ? 43.819 22.962 -74.217 1.00 87.56 176 SER A N 1
ATOM 1367 C CA . SER A 1 176 ? 45.196 22.815 -74.706 1.00 87.56 176 SER A CA 1
ATOM 1368 C C . SER A 1 176 ? 45.255 22.364 -76.171 1.00 87.56 176 SER A C 1
ATOM 1370 O O . SER A 1 176 ? 46.089 22.871 -76.920 1.00 87.56 176 SER A O 1
ATOM 1372 N N . ALA A 1 177 ? 44.345 21.478 -76.589 1.00 86.81 177 ALA A N 1
ATOM 1373 C CA . ALA A 1 177 ? 44.214 20.982 -77.955 1.00 86.81 177 ALA A CA 1
ATOM 1374 C C . ALA A 1 177 ? 43.684 22.065 -78.911 1.00 86.81 177 ALA A C 1
ATOM 1376 O O . ALA A 1 177 ? 44.191 22.217 -80.020 1.00 86.81 177 ALA A O 1
ATOM 1377 N N . GLU A 1 178 ? 42.722 22.878 -78.469 1.00 85.31 178 GLU A N 1
ATOM 1378 C CA . GLU A 1 178 ? 42.256 24.060 -79.204 1.00 85.31 178 GLU A CA 1
ATOM 1379 C C . GLU A 1 178 ? 43.391 25.064 -79.426 1.00 85.31 178 GLU A C 1
ATOM 1381 O O . GLU A 1 178 ? 43.546 25.600 -80.524 1.00 85.31 178 GLU A O 1
ATOM 1386 N N . LYS A 1 179 ? 44.230 25.297 -78.407 1.00 82.44 179 LYS A N 1
ATOM 1387 C CA . LYS A 1 179 ? 45.402 26.177 -78.525 1.00 82.44 179 LYS A CA 1
ATOM 1388 C C . LYS A 1 179 ? 46.431 25.639 -79.513 1.00 82.44 179 LYS A C 1
ATOM 1390 O O . LYS A 1 179 ? 46.924 26.413 -80.327 1.00 82.44 179 LYS A O 1
ATOM 1395 N N . THR A 1 180 ? 46.767 24.350 -79.470 1.00 77.50 180 THR A N 1
ATOM 1396 C CA . THR A 1 180 ? 47.719 23.753 -80.424 1.00 77.50 180 THR A CA 1
ATOM 1397 C C . THR A 1 180 ? 47.159 23.681 -81.841 1.00 77.50 180 THR A C 1
ATOM 1399 O O . THR A 1 180 ? 47.907 23.925 -82.785 1.00 77.50 180 THR A O 1
ATOM 1402 N N . CYS A 1 181 ? 45.859 23.431 -82.014 1.00 70.44 181 CYS A N 1
ATOM 1403 C CA . CYS A 1 181 ? 45.195 23.488 -83.316 1.00 70.44 181 CYS A CA 1
ATOM 1404 C C . CYS A 1 181 ? 45.209 24.915 -83.894 1.00 70.44 181 CYS A C 1
ATOM 1406 O O . CYS A 1 181 ? 45.664 25.113 -85.018 1.00 70.44 181 CYS A O 1
ATOM 1408 N N . ASN A 1 182 ? 44.842 25.929 -83.099 1.00 65.69 182 ASN A N 1
ATOM 1409 C CA . ASN A 1 182 ? 44.927 27.339 -83.504 1.00 65.69 182 ASN A CA 1
ATOM 1410 C C . ASN A 1 182 ? 46.368 27.782 -83.800 1.00 65.69 182 ASN A C 1
ATOM 1412 O O . ASN A 1 182 ? 46.608 28.518 -84.755 1.00 65.69 182 ASN A O 1
ATOM 1416 N N . TYR A 1 183 ? 47.342 27.325 -83.008 1.00 64.19 183 TYR A N 1
ATOM 1417 C CA . TYR A 1 183 ? 48.755 27.634 -83.228 1.00 64.19 183 TYR A CA 1
ATOM 1418 C C . TYR A 1 183 ? 49.290 26.994 -84.517 1.00 64.19 183 TYR A C 1
ATOM 1420 O O . TYR A 1 183 ? 50.029 27.633 -85.264 1.00 64.19 183 TYR A O 1
ATOM 1428 N N . ASN A 1 184 ? 48.888 25.757 -84.823 1.00 59.19 184 ASN A N 1
ATOM 1429 C CA . ASN A 1 184 ? 49.238 25.107 -86.085 1.00 59.19 184 ASN A CA 1
ATOM 1430 C C . ASN A 1 184 ? 48.545 25.783 -87.281 1.00 59.19 184 ASN A C 1
ATOM 1432 O O . ASN A 1 184 ? 49.215 26.041 -88.276 1.00 59.19 184 ASN A O 1
ATOM 1436 N N . TYR A 1 185 ? 47.277 26.190 -87.152 1.00 57.38 185 TYR A N 1
ATOM 1437 C CA . TYR A 1 185 ? 46.551 26.960 -88.173 1.00 57.38 185 TYR A CA 1
ATOM 1438 C C . TYR A 1 185 ? 47.260 28.283 -88.520 1.00 57.38 185 TYR A C 1
ATOM 1440 O O . TYR A 1 185 ? 47.436 28.621 -89.691 1.00 57.38 185 TYR A O 1
ATOM 1448 N N . GLN A 1 186 ? 47.759 29.003 -87.508 1.00 57.75 186 GLN A N 1
ATOM 1449 C CA . GLN A 1 186 ? 48.539 30.237 -87.686 1.00 57.75 186 GLN A CA 1
ATOM 1450 C C . GLN A 1 186 ? 49.927 30.010 -88.308 1.00 57.75 186 GLN A C 1
ATOM 1452 O O . GLN A 1 186 ? 50.505 30.945 -88.860 1.00 57.75 186 GLN A O 1
ATOM 1457 N N . ARG A 1 187 ? 50.475 28.790 -88.226 1.00 54.19 187 ARG A N 1
ATOM 1458 C CA . ARG A 1 187 ? 51.834 28.469 -88.684 1.00 54.19 1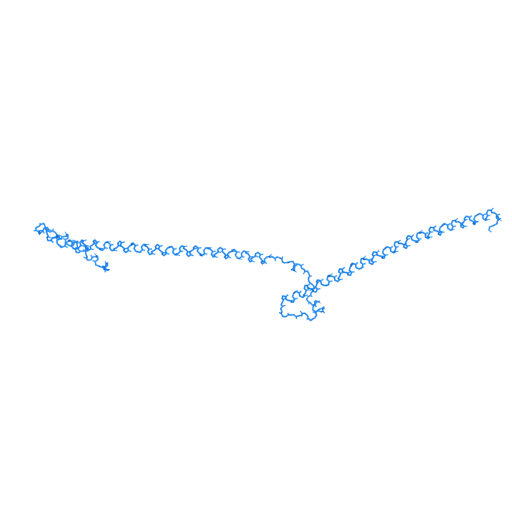87 ARG A CA 1
ATOM 1459 C C . ARG A 1 187 ? 51.881 27.811 -90.067 1.00 54.19 187 ARG A C 1
ATOM 1461 O O . ARG A 1 187 ? 52.877 27.995 -90.761 1.00 54.19 187 ARG A O 1
ATOM 1468 N N . THR A 1 188 ? 50.851 27.063 -90.475 1.00 55.94 188 THR A N 1
ATOM 1469 C CA . THR A 1 188 ? 50.815 26.345 -91.769 1.00 55.94 188 THR A CA 1
ATOM 1470 C C . THR A 1 188 ? 49.843 26.922 -92.801 1.00 55.94 188 THR A C 1
ATOM 1472 O O . THR A 1 188 ? 49.935 26.550 -93.966 1.00 55.94 188 THR A O 1
ATOM 1475 N N . GLY A 1 189 ? 48.960 27.857 -92.430 1.00 53.66 189 GLY A N 1
ATOM 1476 C CA . GLY A 1 189 ? 48.262 28.725 -93.386 1.00 53.66 189 GLY A CA 1
ATOM 1477 C C . GLY A 1 189 ? 47.445 28.026 -94.482 1.00 53.66 189 GLY A C 1
ATOM 1478 O O . GLY A 1 189 ? 47.436 28.497 -95.614 1.00 53.66 189 GLY A O 1
ATOM 1479 N N . THR A 1 190 ? 46.763 26.920 -94.190 1.00 40.72 190 THR A N 1
ATOM 1480 C CA . THR A 1 190 ? 45.662 26.401 -95.028 1.00 40.72 190 THR A CA 1
ATOM 1481 C C . THR A 1 190 ? 44.624 25.723 -94.130 1.00 40.72 190 THR A C 1
ATOM 1483 O O . THR A 1 190 ? 45.028 25.197 -93.090 1.00 40.72 190 THR A O 1
ATOM 1486 N N . PRO A 1 191 ? 43.320 25.816 -94.468 1.00 48.00 191 PRO A N 1
ATOM 1487 C CA . PRO A 1 191 ? 42.236 25.341 -93.615 1.00 48.00 191 PRO A CA 1
ATOM 1488 C C . PRO A 1 191 ? 42.278 23.839 -93.338 1.00 48.00 191 PRO A C 1
ATOM 1490 O O . PRO A 1 191 ? 42.696 23.084 -94.246 1.00 48.00 191 PRO A O 1
#

Sequence (191 aa):
MTDVSVLPDVITALAEHAESFAPDNGATSFLTHTAPLLAELKRCNRDAYIHLGEQRAAVAAERGALADAAAELNNLEYEKEQLQERIAAVNTLDTVYERVELCDLAEFREAVPDMETDDAHQFFSNRLQHELDVRRRLE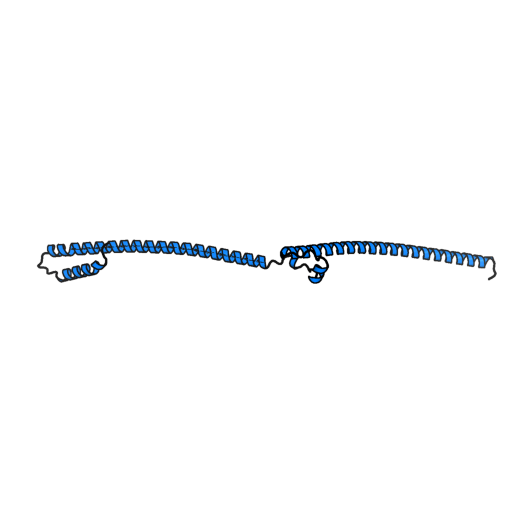QRHMALKNEAKAAADKNKAARDALVKLERAIDAVCASAEKTCNYNYQRTGTP

Organism: NCBI:txid948313

Foldseek 3Di:
DPDCVCVVVLVVQLVVLVVPDDPPPDPVVSCVRNVVSVVVVVVVVVVVVVVVVVVVVVVVVVVVVVVVVVVVVVVVVVVVVVVVVVVVVVVPDDDPLVPDDFDDPVVVCVVPVPQDDPDPVSSVVVRVVVVVVVVVVVVVVVVVVVVVVVVVVVVVVVVVVVVVVVVVVVVVVVVVVVVVVVVVCVVVVDD

InterPro domains:
  IPR019163 THO complex, subunit 5 [PF09766] (40-178)
  IPR019163 THO complex, subunit 5 [PTHR13375] (31-174)

Secondary structure (DSSP, 8-state):
---GGGHHHHHHHHHHHHHT--TTS-HHHHHHHHHHHHHHHHHHHHHHHHHHHHHHHHHHHHHHHHHHHHHHHHHHHHHHHHHHHHHHHHHT---GGGGSPPPPHHHHHHH-GGG--S-HHHHHHHHHHHHHHHHHHHHHHHHHHHHHHHHHHHHHHHHHHHHHHHHHHHHHHHHHHHHHHHHHHHHH---

pLDDT: mean 86.79, std 12.79, range [40.72, 98.56]

Radius of gyration: 59.9 Å; Cα contacts (8 Å, |Δi|>4): 30; chains: 1; bounding box: 101×54×177 Å